Protein AF-A0A563DLS8-F1 (afdb_monomer_lite)

pLDDT: mean 76.4, std 20.93, range [29.5, 98.56]

InterPro domains:
  IPR032675 Leucine-rich repeat domain superfamily [G3DSA:3.80.10.10] (51-211)

Organism: NCBI:txid2509004

Foldseek 3Di:
DDDDDDDDDDDDDDDDDDDDPPPDQFFDAAFDDDDDDDDQRQDQCLVLLQPFDQPWQQFAFPVSGTHRLPPVPPSTGGLVSLCRTAEGAQPGPPDDPLVRNQHEADPRSCRRNLSSQNHAEYHDEQRCNYQAHECQSVQRYQYYYHEQNQNHEPRYHHHAHARHAYYHHANYQYQEPVNDACRRHVRHQEYHYHNNVNHDDYDHPDRPRHD

Structure (mmCIF, N/CA/C/O backbone):
data_AF-A0A563DLS8-F1
#
_entry.id   AF-A0A563DLS8-F1
#
loop_
_atom_site.group_PDB
_atom_site.id
_atom_site.type_symbol
_atom_site.label_atom_id
_atom_site.label_alt_id
_atom_site.label_comp_id
_atom_site.label_asym_id
_atom_site.label_entity_id
_atom_site.label_seq_id
_atom_site.pdbx_PDB_ins_code
_atom_site.Cartn_x
_atom_site.Cartn_y
_atom_site.Cartn_z
_atom_site.occupancy
_atom_site.B_iso_or_equiv
_atom_site.auth_seq_id
_atom_site.auth_comp_id
_atom_site.auth_asym_id
_atom_site.auth_atom_id
_atom_site.pdbx_PDB_model_num
ATOM 1 N N . MET A 1 1 ? 39.432 19.354 39.027 1.00 38.81 1 MET A N 1
ATOM 2 C CA . MET A 1 1 ? 39.659 18.573 37.793 1.00 38.81 1 MET A CA 1
ATOM 3 C C . MET A 1 1 ? 39.042 17.199 38.031 1.00 38.81 1 MET A C 1
ATOM 5 O O . MET A 1 1 ? 39.625 16.395 38.740 1.00 38.81 1 MET A O 1
ATOM 9 N N . ASN A 1 2 ? 37.783 17.020 37.621 1.00 31.08 2 ASN A N 1
ATOM 10 C CA . ASN A 1 2 ? 36.939 15.873 37.978 1.00 31.08 2 ASN A CA 1
ATOM 11 C C . ASN A 1 2 ? 37.034 14.791 36.898 1.00 31.08 2 ASN A C 1
ATOM 13 O O . ASN A 1 2 ? 36.553 15.004 35.788 1.00 31.08 2 ASN A O 1
ATOM 17 N N . ALA A 1 3 ? 37.605 13.635 37.231 1.00 32.66 3 ALA A N 1
ATOM 18 C CA . ALA A 1 3 ? 37.496 12.429 36.420 1.00 32.66 3 ALA A CA 1
ATOM 19 C C . ALA A 1 3 ? 36.225 11.673 36.840 1.00 32.66 3 ALA A C 1
ATOM 21 O O . ALA A 1 3 ? 36.171 11.089 37.920 1.00 32.66 3 ALA A O 1
ATOM 22 N N . LYS A 1 4 ? 35.178 11.720 36.008 1.00 36.75 4 LYS A N 1
ATOM 23 C CA . LYS A 1 4 ? 34.012 10.838 36.139 1.00 36.75 4 LYS A CA 1
ATOM 24 C C . LYS A 1 4 ? 34.329 9.517 35.436 1.00 36.75 4 LYS A C 1
ATOM 26 O O . LYS A 1 4 ? 34.460 9.484 34.216 1.00 36.75 4 LYS A O 1
ATOM 31 N N . PHE A 1 5 ? 34.464 8.453 36.221 1.00 33.22 5 PHE A N 1
ATOM 32 C CA . PHE A 1 5 ? 34.477 7.070 35.750 1.00 33.22 5 PHE A CA 1
ATOM 33 C C . PHE A 1 5 ? 33.084 6.701 35.216 1.00 33.22 5 PHE A C 1
ATOM 35 O O . PHE A 1 5 ? 32.096 6.824 35.939 1.00 33.22 5 PHE A O 1
ATOM 42 N N . TYR A 1 6 ? 33.005 6.250 33.964 1.00 34.00 6 TYR A N 1
ATOM 43 C CA . TYR A 1 6 ? 31.815 5.603 33.411 1.00 34.00 6 TYR A CA 1
ATOM 44 C C . TYR A 1 6 ? 31.821 4.127 33.823 1.00 34.00 6 TYR A C 1
ATOM 46 O O . TYR A 1 6 ? 32.721 3.380 33.446 1.00 34.00 6 TYR A O 1
ATOM 54 N N . ILE A 1 7 ? 30.824 3.711 34.606 1.00 35.81 7 ILE A N 1
ATOM 55 C CA . ILE A 1 7 ? 30.557 2.301 34.906 1.00 35.81 7 ILE A CA 1
ATOM 56 C C . ILE A 1 7 ? 29.664 1.757 33.786 1.00 35.81 7 ILE A C 1
ATOM 58 O O . ILE A 1 7 ? 28.501 2.138 33.676 1.00 35.81 7 ILE A O 1
ATOM 62 N N . PHE A 1 8 ? 30.215 0.871 32.957 1.00 32.00 8 PHE A N 1
ATOM 63 C CA . PHE A 1 8 ? 29.438 -0.032 32.108 1.00 32.00 8 PHE A CA 1
ATOM 64 C C . PHE A 1 8 ? 28.868 -1.139 33.001 1.00 32.00 8 PHE A C 1
ATOM 66 O O . PHE A 1 8 ? 29.632 -1.943 33.535 1.00 32.00 8 PHE A O 1
ATOM 73 N N . LEU A 1 9 ? 27.545 -1.185 33.177 1.00 33.00 9 LEU A N 1
ATOM 74 C CA . LEU A 1 9 ? 26.884 -2.333 33.793 1.00 33.00 9 LEU A CA 1
ATOM 75 C C . LEU A 1 9 ? 26.388 -3.272 32.690 1.00 33.00 9 LEU A C 1
ATOM 77 O O . LEU A 1 9 ? 25.480 -2.949 31.928 1.00 33.00 9 LEU A O 1
ATOM 81 N N . LEU A 1 10 ? 27.035 -4.429 32.619 1.00 33.31 10 LEU A N 1
ATOM 82 C CA . LEU A 1 10 ? 26.682 -5.570 31.792 1.00 33.31 10 LEU A CA 1
ATOM 83 C C . LEU A 1 10 ? 25.751 -6.457 32.629 1.00 33.31 10 LEU A C 1
ATOM 85 O O . LEU A 1 10 ? 26.186 -6.989 33.648 1.00 33.31 10 LEU A O 1
ATOM 89 N N . ILE A 1 11 ? 24.486 -6.613 32.234 1.00 37.31 11 ILE A N 1
ATOM 90 C CA . ILE A 1 11 ? 23.618 -7.666 32.779 1.00 37.31 11 ILE A CA 1
ATOM 91 C C . ILE A 1 11 ? 23.044 -8.454 31.607 1.00 37.31 11 ILE A C 1
ATOM 93 O O . ILE A 1 11 ? 22.174 -7.989 30.877 1.00 37.31 11 ILE A O 1
ATOM 97 N N . VAL A 1 12 ? 23.562 -9.669 31.451 1.00 34.78 12 VAL A N 1
ATOM 98 C CA . VAL A 1 12 ? 22.903 -10.774 30.759 1.00 34.78 12 VAL A CA 1
ATOM 99 C C . VAL A 1 12 ? 22.348 -11.684 31.853 1.00 34.78 12 VAL A C 1
ATOM 101 O O . VAL A 1 12 ? 23.100 -12.032 32.764 1.00 34.78 12 VAL A O 1
ATOM 104 N N . SER A 1 13 ? 21.075 -12.084 31.726 1.00 35.81 13 SER A N 1
ATOM 105 C CA . SER A 1 13 ? 20.552 -13.449 31.963 1.00 35.81 13 SER A CA 1
ATOM 106 C C . SER A 1 13 ? 19.239 -13.535 32.778 1.00 35.81 13 SER A C 1
ATOM 108 O O . SER A 1 13 ? 19.199 -13.197 33.954 1.00 35.81 13 SER A O 1
ATOM 110 N N . VAL A 1 14 ? 18.228 -14.101 32.095 1.00 34.59 14 VAL A N 1
ATOM 111 C CA . VAL A 1 14 ? 17.009 -14.849 32.502 1.00 34.59 14 VAL A CA 1
ATOM 112 C C . VAL A 1 14 ? 15.937 -14.224 33.409 1.00 34.59 14 VAL A C 1
ATOM 114 O O . VAL A 1 14 ? 16.165 -13.954 34.580 1.00 34.59 14 VAL A O 1
ATOM 117 N N . GLY A 1 15 ? 14.691 -14.268 32.915 1.00 29.50 15 GLY A N 1
ATOM 118 C CA . GLY A 1 15 ? 13.524 -14.606 33.742 1.00 29.50 15 GLY A CA 1
ATOM 119 C C . GLY A 1 15 ? 12.438 -13.536 33.811 1.00 29.50 15 GLY A C 1
ATOM 120 O O . GLY A 1 15 ? 12.621 -12.492 34.414 1.00 29.50 15 GLY A O 1
ATOM 121 N N . ASN A 1 16 ? 11.296 -13.843 33.201 1.00 38.84 16 ASN A N 1
ATOM 122 C CA . ASN A 1 16 ? 10.088 -13.030 33.071 1.00 38.84 16 ASN A CA 1
ATOM 123 C C . ASN A 1 16 ? 9.592 -12.272 34.321 1.00 38.84 16 ASN A C 1
ATOM 125 O O . ASN A 1 16 ? 9.594 -12.782 35.440 1.00 38.84 16 ASN A O 1
ATOM 129 N N . SER A 1 17 ? 8.910 -11.168 33.993 1.00 44.16 17 SER A N 1
ATOM 130 C CA . SER A 1 17 ? 7.835 -10.462 34.710 1.00 44.16 17 SER A CA 1
ATOM 131 C C . SER A 1 17 ? 8.219 -9.204 35.493 1.00 44.16 17 SER A C 1
ATOM 133 O O . SER A 1 17 ? 9.200 -9.171 36.224 1.00 44.16 17 SER A O 1
ATOM 135 N N . LEU A 1 18 ? 7.350 -8.195 35.339 1.00 36.03 18 LEU A N 1
ATOM 136 C CA . LEU A 1 18 ? 7.285 -6.916 36.057 1.00 36.03 18 LEU A CA 1
ATOM 137 C C . LEU A 1 18 ? 8.158 -5.766 35.539 1.00 36.03 18 LEU A C 1
ATOM 139 O O . LEU A 1 18 ? 8.814 -5.078 36.309 1.00 36.03 18 LEU A O 1
ATOM 143 N N . PHE A 1 19 ? 8.010 -5.440 34.257 1.00 36.31 19 PHE A N 1
ATOM 144 C CA . PHE A 1 19 ? 7.860 -4.033 33.885 1.00 36.31 19 PHE A CA 1
ATOM 145 C C . PHE A 1 19 ? 6.633 -3.921 32.991 1.00 36.31 19 PHE A C 1
ATOM 147 O O . PHE A 1 19 ? 6.663 -4.276 31.817 1.00 36.31 19 PHE A O 1
ATOM 154 N N . ALA A 1 20 ? 5.526 -3.495 33.598 1.00 35.97 20 ALA A N 1
ATOM 155 C CA . ALA A 1 20 ? 4.405 -2.943 32.865 1.00 35.97 20 ALA A CA 1
ATOM 156 C C . ALA A 1 20 ? 4.964 -1.885 31.908 1.00 35.97 20 ALA A C 1
ATOM 158 O O . ALA A 1 20 ? 5.623 -0.936 32.345 1.00 35.97 20 ALA A O 1
ATOM 159 N N . GLN A 1 21 ? 4.757 -2.101 30.611 1.00 39.16 21 GLN A N 1
ATOM 160 C CA . GLN A 1 21 ? 4.972 -1.096 29.586 1.00 39.16 21 GLN A CA 1
ATOM 161 C C . GLN A 1 21 ? 3.994 0.052 29.851 1.00 39.16 21 GLN A C 1
ATOM 163 O O . GLN A 1 21 ? 2.936 0.130 29.253 1.00 39.16 21 GLN A O 1
ATOM 168 N N . ASN A 1 22 ? 4.355 0.973 30.742 1.00 38.00 22 ASN A N 1
ATOM 169 C CA . ASN A 1 22 ? 3.819 2.333 30.729 1.00 38.00 22 ASN A CA 1
ATOM 170 C C . ASN A 1 22 ? 4.524 3.114 29.610 1.00 38.00 22 ASN A C 1
ATOM 172 O O . ASN A 1 22 ? 5.162 4.139 29.849 1.00 38.00 22 ASN A O 1
ATOM 176 N N . GLN A 1 23 ? 4.500 2.563 28.402 1.00 45.06 23 GLN A N 1
ATOM 177 C CA . GLN A 1 23 ? 5.152 3.115 27.230 1.00 45.06 23 GLN A CA 1
ATOM 178 C C . GLN A 1 23 ? 4.052 3.341 26.203 1.00 45.06 23 GLN A C 1
ATOM 180 O O . GLN A 1 23 ? 3.872 2.498 25.344 1.00 45.06 23 GLN A O 1
ATOM 185 N N . GLU A 1 24 ? 3.300 4.430 26.408 1.00 48.91 24 GLU A N 1
ATOM 186 C CA . GLU A 1 24 ? 2.269 5.010 25.530 1.00 48.91 24 GLU A CA 1
ATOM 187 C C . GLU A 1 24 ? 1.569 3.992 24.609 1.00 48.91 24 GLU A C 1
ATOM 189 O O . GLU A 1 24 ? 2.121 3.604 23.584 1.00 48.91 24 GLU A O 1
ATOM 194 N N . ASP A 1 25 ? 0.327 3.611 24.934 1.00 71.94 25 ASP A N 1
ATOM 195 C CA . ASP A 1 25 ? -0.511 2.665 24.162 1.00 71.94 25 ASP A CA 1
ATOM 196 C C . ASP A 1 25 ? -0.809 3.107 22.708 1.00 71.94 25 ASP A C 1
ATOM 198 O O . ASP A 1 25 ? -1.521 2.419 21.973 1.00 71.94 25 ASP A O 1
ATOM 202 N N . PHE A 1 26 ? -0.238 4.236 22.285 1.00 80.69 26 PHE A N 1
ATOM 203 C CA . PHE A 1 26 ? -0.412 4.885 20.999 1.00 80.69 26 PHE A CA 1
ATOM 204 C C . PHE A 1 26 ? 0.811 4.719 20.104 1.00 80.69 26 PHE A C 1
ATOM 206 O O . PHE A 1 26 ? 1.971 4.792 20.522 1.00 80.69 26 PHE A O 1
ATOM 213 N N . ILE A 1 27 ? 0.536 4.554 18.820 1.00 82.25 27 ILE A N 1
ATOM 214 C CA . ILE A 1 27 ? 1.544 4.472 17.779 1.00 82.25 27 ILE A CA 1
ATOM 215 C C . ILE A 1 27 ? 2.049 5.878 17.459 1.00 82.25 27 ILE A C 1
ATOM 217 O O . ILE A 1 27 ? 1.284 6.784 17.134 1.00 82.25 27 ILE A O 1
ATOM 221 N N . LYS A 1 28 ? 3.373 6.049 17.490 1.00 79.69 28 LYS A N 1
ATOM 222 C CA . LYS A 1 28 ? 4.013 7.298 17.071 1.00 79.69 28 LYS A CA 1
ATOM 223 C C . LYS A 1 28 ? 4.145 7.341 15.559 1.00 79.69 28 LYS A C 1
ATOM 225 O O . LYS A 1 28 ? 4.861 6.528 14.980 1.00 79.69 28 LYS A O 1
ATOM 230 N N . PHE A 1 29 ? 3.518 8.344 14.962 1.00 77.06 29 PHE A N 1
ATOM 231 C CA . PHE A 1 29 ? 3.721 8.729 13.572 1.00 77.06 29 PHE A CA 1
ATOM 232 C C . PHE A 1 29 ? 4.564 9.999 13.534 1.00 77.06 29 PHE A C 1
ATOM 234 O O . PHE A 1 29 ? 4.300 10.946 14.279 1.00 77.06 29 PHE A O 1
ATOM 241 N N . TYR A 1 30 ? 5.601 10.021 12.699 1.00 66.38 30 TYR A N 1
ATOM 242 C CA . TYR A 1 30 ? 6.532 11.144 12.643 1.00 66.38 30 TYR A CA 1
ATOM 243 C C . TYR A 1 30 ? 6.292 12.009 11.406 1.00 66.38 30 TYR A C 1
ATOM 245 O O . TYR A 1 30 ? 5.929 11.539 10.328 1.00 66.38 30 TYR A O 1
ATOM 253 N N . LYS A 1 31 ? 6.537 13.309 11.577 1.00 62.75 31 LYS A N 1
ATOM 254 C CA . LYS A 1 31 ? 6.559 14.296 10.495 1.00 62.75 31 LYS A CA 1
ATOM 255 C C . LYS A 1 31 ? 7.835 14.140 9.671 1.00 62.75 31 LYS A C 1
ATOM 257 O O . LYS A 1 31 ? 8.899 13.911 10.242 1.00 62.75 31 LYS A O 1
ATOM 262 N N . SER A 1 32 ? 7.746 14.355 8.356 1.00 55.91 32 SER A N 1
ATOM 263 C CA . SER A 1 32 ? 8.934 14.492 7.502 1.00 55.91 32 SER A CA 1
ATOM 264 C C . SER A 1 32 ? 9.751 15.716 7.943 1.00 55.91 32 SER A C 1
ATOM 266 O O . SER A 1 32 ? 9.216 16.830 7.940 1.00 55.91 32 SER A O 1
ATOM 268 N N . PRO A 1 33 ? 11.033 15.571 8.305 1.00 49.62 33 PRO A N 1
ATOM 269 C CA . PRO A 1 33 ? 11.921 16.695 8.496 1.00 49.62 33 PRO A CA 1
ATOM 270 C C . PRO A 1 33 ? 12.455 17.126 7.128 1.00 49.62 33 PRO A C 1
ATOM 272 O O . PRO A 1 33 ? 13.320 16.453 6.572 1.00 49.62 33 PRO A O 1
ATOM 275 N N . HIS A 1 34 ? 12.042 18.281 6.596 1.00 51.53 34 HIS A N 1
ATOM 276 C CA . HIS A 1 34 ? 12.998 19.057 5.806 1.00 51.53 34 HIS A CA 1
ATOM 277 C C . HIS A 1 34 ? 12.876 20.572 5.901 1.00 51.53 34 HIS A C 1
ATOM 279 O O . HIS A 1 34 ? 11.879 21.159 6.308 1.00 51.53 34 HIS A O 1
ATOM 285 N N . THR A 1 35 ? 14.035 21.137 5.596 1.00 50.97 35 THR A N 1
ATOM 286 C CA . THR A 1 35 ? 14.591 22.454 5.841 1.00 50.97 35 THR A CA 1
ATOM 287 C C . THR A 1 35 ? 14.028 23.524 4.908 1.00 50.97 35 THR A C 1
ATOM 289 O O . THR A 1 35 ? 14.073 23.386 3.691 1.00 50.97 35 THR A O 1
ATOM 292 N N . GLY A 1 36 ? 1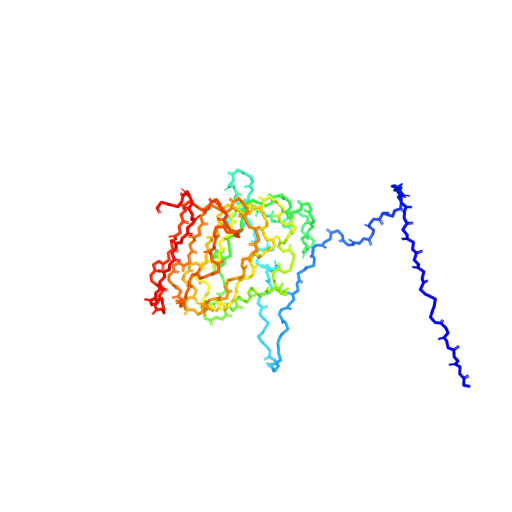3.631 24.659 5.484 1.00 45.72 36 GLY A N 1
ATOM 293 C CA . GLY A 1 36 ? 13.513 25.921 4.751 1.00 45.72 36 GLY A CA 1
ATOM 294 C C . GLY A 1 36 ? 12.083 26.394 4.512 1.00 45.72 36 GLY A C 1
ATOM 295 O O . GLY A 1 36 ? 11.405 25.905 3.625 1.00 45.72 36 GLY A O 1
ATOM 296 N N . ASN A 1 37 ? 11.721 27.442 5.257 1.00 43.25 37 ASN A N 1
ATOM 297 C CA . ASN A 1 37 ? 10.634 28.394 5.013 1.00 43.25 37 ASN A CA 1
ATOM 298 C C . ASN A 1 37 ? 9.197 27.837 4.997 1.00 43.25 37 ASN A C 1
ATOM 300 O O . ASN A 1 37 ? 8.714 27.327 4.001 1.00 43.25 37 ASN A O 1
ATOM 304 N N . THR A 1 38 ? 8.537 28.035 6.144 1.00 47.72 38 THR A N 1
ATOM 305 C CA . THR A 1 38 ? 7.118 28.396 6.338 1.00 47.72 38 THR A CA 1
ATOM 306 C C . THR A 1 38 ? 6.085 27.881 5.319 1.00 47.72 38 THR A C 1
ATOM 308 O O . THR A 1 38 ? 5.998 28.409 4.218 1.00 47.72 38 THR A O 1
ATOM 311 N N . GLU A 1 39 ? 5.223 26.983 5.819 1.00 41.25 39 GLU A N 1
ATOM 312 C CA . GLU A 1 39 ? 3.843 26.657 5.382 1.00 41.25 39 GLU A CA 1
ATOM 313 C C . GLU A 1 39 ? 3.539 25.397 4.555 1.00 41.25 39 GLU A C 1
ATOM 315 O O . GLU A 1 39 ? 2.363 25.072 4.446 1.00 41.25 39 GLU A O 1
ATOM 320 N N . ASP A 1 40 ? 4.507 24.562 4.177 1.00 42.78 40 ASP A N 1
ATOM 321 C CA . ASP A 1 40 ? 4.179 23.251 3.582 1.00 42.78 40 ASP A CA 1
ATOM 322 C C . ASP A 1 40 ? 4.349 22.113 4.603 1.00 42.78 40 ASP A C 1
ATOM 324 O O . ASP A 1 40 ? 5.365 21.416 4.660 1.00 42.78 40 ASP A O 1
ATOM 328 N N . GLN A 1 41 ? 3.343 21.939 5.467 1.00 45.59 41 GLN A N 1
ATOM 329 C CA . GLN A 1 41 ? 3.218 20.748 6.310 1.00 45.59 41 GLN A CA 1
ATOM 330 C C . GLN A 1 41 ? 2.905 19.550 5.408 1.00 45.59 41 GLN A C 1
ATOM 332 O O . GLN A 1 41 ? 1.771 19.387 4.963 1.00 45.59 41 GLN A O 1
ATOM 337 N N . PHE A 1 42 ? 3.899 18.711 5.111 1.00 46.25 42 PHE A N 1
ATOM 338 C CA . PHE A 1 42 ? 3.624 17.450 4.426 1.00 46.25 42 PHE A CA 1
ATOM 339 C C . PHE A 1 42 ? 2.638 16.626 5.261 1.00 46.25 42 PHE A C 1
ATOM 341 O O . PHE A 1 42 ? 2.872 16.494 6.467 1.00 46.25 42 PHE A O 1
ATOM 348 N N . PRO A 1 43 ? 1.554 16.088 4.670 1.00 51.81 43 PRO A N 1
ATOM 349 C CA . PRO A 1 43 ? 0.618 15.242 5.384 1.00 51.81 43 PRO A CA 1
ATOM 350 C C . PRO A 1 43 ? 1.366 14.088 6.046 1.00 51.81 43 PRO A C 1
ATOM 352 O O . PRO A 1 43 ? 1.981 13.241 5.398 1.00 51.81 43 PRO A O 1
ATOM 355 N N . GLU A 1 44 ? 1.303 14.091 7.370 1.00 69.88 44 GLU A N 1
ATOM 356 C CA . GLU A 1 44 ? 1.491 12.904 8.182 1.00 69.88 44 GLU A CA 1
ATOM 357 C C . GLU A 1 44 ? 0.511 11.826 7.693 1.00 69.88 44 GLU A C 1
ATOM 359 O O . GLU A 1 44 ? -0.626 12.125 7.315 1.00 69.88 44 GLU A O 1
ATOM 364 N N . ILE A 1 45 ? 0.913 10.556 7.735 1.00 78.94 45 ILE A N 1
ATOM 365 C CA . ILE A 1 45 ? -0.016 9.462 7.419 1.00 78.94 45 ILE A CA 1
ATOM 366 C C . ILE A 1 45 ? -1.153 9.375 8.450 1.00 78.94 45 ILE A C 1
ATOM 368 O O . ILE A 1 45 ? -2.252 8.950 8.117 1.00 78.94 45 ILE A O 1
ATOM 372 N N . LYS A 1 46 ? -0.934 9.845 9.686 1.00 84.88 46 LYS A N 1
ATOM 373 C CA . LYS A 1 46 ? -1.924 9.809 10.772 1.00 84.88 46 LYS A CA 1
ATOM 374 C C . LYS A 1 46 ? -3.228 10.561 10.440 1.00 84.88 46 LYS A C 1
ATOM 376 O O . LYS A 1 46 ? -4.276 9.937 10.541 1.00 84.88 46 LYS A O 1
ATOM 381 N N . PRO A 1 47 ? -3.225 11.830 9.991 1.00 82.38 47 PRO A N 1
ATOM 382 C CA . PRO A 1 47 ? -4.411 12.501 9.461 1.00 82.38 47 PRO A CA 1
ATOM 383 C C . PRO A 1 47 ? -5.178 11.712 8.397 1.00 82.38 47 PRO A C 1
ATOM 385 O O . PRO A 1 47 ? -6.397 11.816 8.344 1.00 82.38 47 PRO A O 1
ATOM 388 N N . ILE A 1 48 ? -4.498 10.928 7.553 1.00 84.25 48 ILE A N 1
ATOM 389 C CA . ILE A 1 48 ? -5.169 10.058 6.576 1.00 84.25 48 ILE A CA 1
ATOM 390 C C . ILE A 1 48 ? -5.855 8.905 7.310 1.00 84.25 48 ILE A C 1
ATOM 392 O O . ILE A 1 48 ? -7.045 8.681 7.115 1.00 84.25 48 ILE A O 1
ATOM 396 N N . LEU A 1 49 ? -5.135 8.232 8.211 1.00 90.31 49 LEU A N 1
ATOM 397 C CA . LEU A 1 49 ? -5.662 7.133 9.027 1.00 90.31 49 LEU A CA 1
ATOM 398 C C . LEU A 1 49 ? -6.883 7.560 9.865 1.00 90.31 49 LEU A C 1
ATOM 400 O O . LEU A 1 49 ? -7.873 6.839 9.908 1.00 90.31 49 LEU A O 1
ATOM 404 N N . LEU A 1 50 ? -6.856 8.755 10.463 1.00 91.75 50 LEU A N 1
ATOM 405 C CA . LEU A 1 50 ? -7.961 9.311 11.258 1.00 91.75 50 LEU A CA 1
ATOM 406 C C . LEU A 1 50 ? -9.209 9.663 10.429 1.00 91.75 50 LEU A C 1
ATOM 408 O O . LEU A 1 50 ? -10.282 9.858 10.991 1.00 91.75 50 LEU A O 1
ATOM 412 N N . ARG A 1 51 ? -9.096 9.761 9.099 1.00 89.38 51 ARG A N 1
ATOM 413 C CA . ARG A 1 51 ? -10.245 10.002 8.206 1.00 89.38 51 ARG A CA 1
ATOM 414 C C . ARG A 1 51 ? -10.962 8.724 7.800 1.00 89.38 51 ARG A C 1
ATOM 416 O O . ARG A 1 51 ? -12.048 8.814 7.217 1.00 89.38 51 ARG A O 1
ATOM 423 N N . ALA A 1 52 ? -10.358 7.564 8.049 1.00 93.50 52 ALA A N 1
ATOM 424 C CA . ALA A 1 52 ? -10.973 6.286 7.745 1.00 93.50 52 ALA A CA 1
ATOM 425 C C . ALA A 1 52 ? -12.345 6.196 8.417 1.00 93.50 52 ALA A C 1
ATOM 427 O O . ALA A 1 52 ? -12.494 6.494 9.603 1.00 93.50 52 ALA A O 1
ATOM 428 N N . ASN A 1 53 ? -13.357 5.846 7.633 1.00 94.69 53 ASN A N 1
ATOM 429 C CA . ASN A 1 53 ? -14.711 5.654 8.122 1.00 94.69 53 ASN A CA 1
ATOM 430 C C . ASN A 1 53 ? -15.461 4.649 7.246 1.00 94.69 53 ASN A C 1
ATOM 432 O O . ASN A 1 53 ? -14.968 4.200 6.218 1.00 94.69 53 ASN A O 1
ATOM 436 N N . GLU A 1 54 ? -16.685 4.321 7.642 1.00 96.19 54 GLU A N 1
ATOM 437 C CA . GLU A 1 54 ? -17.515 3.305 6.982 1.00 96.19 54 GLU A CA 1
ATOM 438 C C . GLU A 1 54 ? -17.935 3.662 5.541 1.00 96.19 54 GLU A C 1
ATOM 440 O O . GLU A 1 54 ? -18.450 2.805 4.827 1.00 96.19 54 GLU A O 1
ATOM 445 N N . ASN A 1 55 ? -17.720 4.905 5.095 1.00 94.06 55 ASN A N 1
ATOM 446 C CA . ASN A 1 55 ? -18.117 5.396 3.773 1.00 94.06 55 ASN A CA 1
ATOM 447 C C . ASN A 1 55 ? -16.940 5.622 2.808 1.00 94.06 55 ASN A C 1
ATOM 449 O O . ASN A 1 55 ? -17.190 5.957 1.653 1.00 94.06 55 ASN A O 1
ATOM 453 N N . ASN A 1 56 ? -15.685 5.452 3.243 1.00 91.50 56 ASN A N 1
ATOM 454 C CA . ASN A 1 56 ? -14.506 5.535 2.370 1.00 91.50 56 ASN A CA 1
ATOM 455 C C . ASN A 1 56 ? -13.684 4.243 2.411 1.00 91.50 56 ASN A C 1
ATOM 457 O O . ASN A 1 56 ? -13.894 3.377 3.253 1.00 91.50 56 ASN A O 1
ATOM 461 N N . ASN A 1 57 ? -12.755 4.073 1.477 1.00 92.88 57 ASN A N 1
ATOM 462 C CA . ASN A 1 57 ? -11.941 2.865 1.351 1.00 92.88 57 ASN A CA 1
ATOM 463 C C . ASN A 1 57 ? -10.598 2.960 2.079 1.00 92.88 57 ASN A C 1
ATOM 465 O O . ASN A 1 57 ? -9.803 2.032 1.955 1.00 92.88 57 ASN A O 1
ATOM 469 N N . ILE A 1 58 ? -10.352 4.027 2.853 1.00 92.69 58 ILE A N 1
ATOM 470 C CA . ILE A 1 58 ? -9.049 4.284 3.488 1.00 92.69 58 ILE A CA 1
ATOM 471 C C . ILE A 1 58 ? -8.590 3.103 4.343 1.00 92.69 58 ILE A C 1
ATOM 473 O O . ILE A 1 58 ? -7.404 2.778 4.330 1.00 92.69 58 ILE A O 1
ATOM 477 N N . ALA A 1 59 ? -9.506 2.464 5.076 1.00 97.06 59 ALA A N 1
ATOM 478 C CA . ALA A 1 59 ? -9.205 1.300 5.896 1.00 97.06 59 ALA A CA 1
ATOM 479 C C . ALA A 1 59 ? -10.314 0.257 5.809 1.00 97.06 59 ALA A C 1
ATOM 481 O O . ALA A 1 59 ? -11.495 0.613 5.832 1.00 97.06 59 ALA A O 1
ATOM 482 N N . LYS A 1 60 ? -9.940 -1.026 5.768 1.00 98.56 60 LYS A N 1
ATOM 483 C CA . LYS A 1 60 ? -10.900 -2.137 5.827 1.00 98.56 60 LYS A CA 1
ATOM 484 C C . LYS A 1 60 ? -10.544 -3.178 6.873 1.00 98.56 60 LYS A C 1
ATOM 486 O O . LYS A 1 60 ? -9.367 -3.419 7.159 1.00 98.56 60 LYS A O 1
ATOM 491 N N . ASP A 1 61 ? -11.586 -3.809 7.399 1.00 98.50 61 ASP A N 1
ATOM 492 C CA . ASP A 1 61 ? -11.507 -4.927 8.331 1.00 98.50 61 ASP A CA 1
ATOM 493 C C . ASP A 1 61 ? -11.193 -6.263 7.622 1.00 98.50 61 ASP A C 1
ATOM 495 O O . ASP A 1 61 ? -11.040 -6.344 6.401 1.00 98.50 61 ASP A O 1
ATOM 499 N N . GLN A 1 62 ? -11.131 -7.349 8.397 1.00 97.88 62 GLN A N 1
ATOM 500 C CA . GLN A 1 62 ? -10.874 -8.709 7.896 1.00 97.88 62 GLN A CA 1
ATOM 501 C C . GLN A 1 62 ? -11.898 -9.232 6.874 1.00 97.88 62 GLN A C 1
ATOM 503 O O . GLN A 1 62 ? -11.625 -10.208 6.174 1.00 97.88 62 GLN 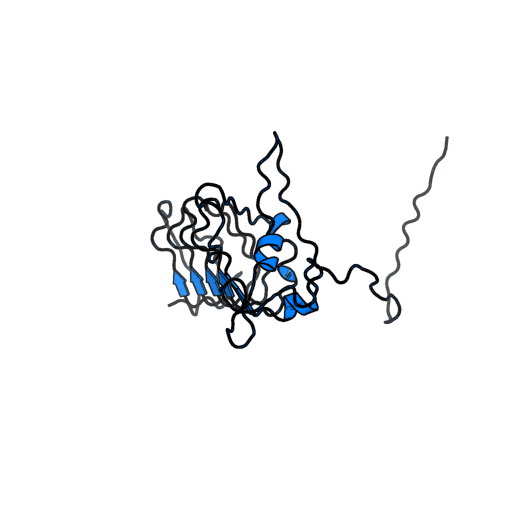A O 1
ATOM 508 N N . PHE A 1 63 ? -13.091 -8.637 6.820 1.00 97.94 63 PHE A N 1
ATOM 509 C CA . PHE A 1 63 ? -14.168 -9.012 5.909 1.00 97.94 63 PHE A CA 1
ATOM 510 C C . PHE A 1 63 ? -14.210 -8.107 4.668 1.00 97.94 63 PHE A C 1
ATOM 512 O O . PHE A 1 63 ? -15.048 -8.320 3.793 1.00 97.94 63 PHE A O 1
ATOM 519 N N . GLY A 1 64 ? -13.303 -7.128 4.572 1.00 97.56 64 GLY A N 1
ATOM 520 C CA . GLY A 1 64 ? -13.250 -6.158 3.484 1.00 97.56 64 GLY A CA 1
ATOM 521 C C . GLY A 1 64 ? -14.264 -5.021 3.623 1.00 97.56 64 GLY A C 1
ATOM 522 O O . GLY A 1 64 ? -14.504 -4.315 2.642 1.00 97.56 64 GLY A O 1
ATOM 523 N N . ASN A 1 65 ? -14.863 -4.833 4.804 1.00 98.31 65 ASN A N 1
ATOM 524 C CA . ASN A 1 65 ? -15.746 -3.699 5.064 1.00 98.31 65 ASN A CA 1
ATOM 525 C C . ASN A 1 65 ? -14.921 -2.474 5.450 1.00 98.31 65 ASN A C 1
ATOM 527 O O . ASN A 1 65 ? -13.991 -2.585 6.249 1.00 98.31 65 ASN A O 1
ATOM 531 N N . SER A 1 66 ? -15.298 -1.311 4.922 1.00 98.12 66 SER A N 1
ATOM 532 C CA . SER A 1 66 ? -14.765 -0.019 5.355 1.00 98.12 66 SER A CA 1
ATOM 533 C C . SER A 1 66 ? -14.965 0.193 6.854 1.00 98.12 66 SER A C 1
ATOM 535 O O . SER A 1 66 ? -16.022 -0.141 7.390 1.00 98.12 66 SER A O 1
ATOM 537 N N . MET A 1 67 ? -13.962 0.749 7.534 1.00 97.81 67 MET A N 1
ATOM 538 C CA . MET A 1 67 ? -13.969 0.887 8.991 1.00 97.81 67 MET A CA 1
ATOM 539 C C . MET A 1 67 ? -13.386 2.216 9.473 1.00 97.81 67 MET A C 1
ATOM 541 O O . MET A 1 67 ? -12.560 2.837 8.806 1.00 97.81 67 MET A O 1
ATOM 545 N N . VAL A 1 68 ? -13.784 2.617 10.680 1.00 97.81 68 VAL A N 1
ATOM 546 C CA . VAL A 1 68 ? -13.093 3.656 11.453 1.00 97.81 68 VAL A CA 1
ATOM 547 C C . VAL A 1 68 ? -11.875 3.026 12.134 1.00 97.81 68 VAL A C 1
ATOM 549 O O . VAL A 1 68 ? -12.016 1.978 12.765 1.00 97.81 68 VAL A O 1
ATOM 552 N N . ILE A 1 69 ? -10.691 3.639 12.009 1.00 97.12 69 ILE A N 1
ATOM 553 C CA . ILE A 1 69 ? -9.491 3.175 12.731 1.00 97.12 69 ILE A CA 1
ATOM 554 C C . ILE A 1 69 ? -9.493 3.704 14.169 1.00 97.12 69 ILE A C 1
ATOM 556 O O . ILE A 1 69 ? -9.342 2.912 15.088 1.00 97.12 69 ILE A O 1
ATOM 560 N N . ASP A 1 70 ? -9.671 5.014 14.362 1.00 96.44 70 ASP A N 1
ATOM 561 C CA . ASP A 1 70 ? -9.786 5.646 15.687 1.00 96.44 70 ASP A CA 1
ATOM 562 C C . ASP A 1 70 ? -11.180 5.372 16.272 1.00 96.44 70 ASP A C 1
ATOM 564 O O . ASP A 1 70 ? -12.132 6.143 16.128 1.00 96.44 70 ASP A O 1
ATOM 568 N N . THR A 1 71 ? -11.329 4.182 16.843 1.00 95.50 71 THR A N 1
ATOM 569 C CA . THR A 1 71 ? -12.596 3.663 17.361 1.00 95.50 71 THR A CA 1
ATOM 570 C C . THR A 1 71 ? -12.978 4.282 18.698 1.00 95.50 71 THR A C 1
ATOM 572 O O . THR A 1 71 ? -14.162 4.296 19.045 1.00 95.50 71 THR A O 1
ATOM 575 N N . ASN A 1 72 ? -11.997 4.770 19.461 1.00 94.31 72 ASN A N 1
ATOM 576 C CA . ASN A 1 72 ? -12.230 5.398 20.758 1.00 94.31 72 ASN A CA 1
ATOM 577 C C . ASN A 1 72 ? -12.402 6.932 20.657 1.00 94.31 72 ASN A C 1
ATOM 579 O O . ASN A 1 72 ? -12.893 7.543 21.609 1.00 94.31 72 ASN A O 1
ATOM 583 N N . GLY A 1 73 ? -12.083 7.526 19.502 1.00 93.94 73 GLY A N 1
ATOM 584 C CA . GLY A 1 73 ? -12.274 8.936 19.178 1.00 93.94 73 GLY A CA 1
ATOM 585 C C . GLY A 1 73 ? -11.316 9.874 19.909 1.00 93.94 73 GLY A C 1
ATOM 586 O O . GLY A 1 73 ? -11.665 11.040 20.121 1.00 93.94 73 GLY A O 1
ATOM 587 N N . ASP A 1 74 ? -10.160 9.383 20.360 1.00 92.56 74 ASP A N 1
ATOM 588 C CA . ASP A 1 74 ? -9.185 10.183 21.106 1.00 92.56 74 ASP A CA 1
ATOM 589 C C . ASP A 1 74 ? -8.181 10.924 20.207 1.00 92.56 74 ASP A C 1
ATOM 591 O O . ASP A 1 74 ? -7.400 11.749 20.693 1.00 92.56 74 ASP A O 1
ATOM 595 N N . GLY A 1 75 ? -8.258 10.712 18.889 1.00 90.19 75 GLY A N 1
ATOM 596 C CA . GLY A 1 75 ? -7.381 11.328 17.903 1.00 90.19 75 GLY A CA 1
ATOM 597 C C . GLY A 1 75 ? -5.990 10.696 17.847 1.00 90.19 75 GLY A C 1
ATOM 598 O O . GLY A 1 75 ? -5.110 11.228 17.162 1.00 90.19 75 GLY A O 1
ATOM 599 N N . GLU A 1 76 ? -5.759 9.588 18.545 1.00 90.75 76 GLU A N 1
ATOM 600 C CA . GLU A 1 76 ? -4.579 8.737 18.469 1.00 90.75 76 GLU A CA 1
ATOM 601 C C . GLU A 1 76 ? -4.931 7.388 17.825 1.00 90.75 76 GLU A C 1
ATOM 603 O O . GLU A 1 76 ? -6.090 7.036 17.662 1.00 90.75 76 GLU A O 1
ATOM 608 N N . ILE A 1 77 ? -3.913 6.640 17.388 1.00 92.31 77 ILE A N 1
ATOM 609 C CA . ILE A 1 77 ? -4.113 5.258 16.931 1.00 92.31 77 ILE A CA 1
ATOM 610 C C . ILE A 1 77 ? -3.407 4.340 17.917 1.00 92.31 77 ILE A C 1
ATOM 612 O O . ILE A 1 77 ? -2.179 4.370 18.040 1.00 92.31 77 ILE A O 1
ATOM 616 N N . SER A 1 78 ? -4.174 3.512 18.606 1.00 92.69 78 SER A N 1
ATOM 617 C CA . SER A 1 78 ? -3.666 2.486 19.506 1.00 92.69 78 SER A CA 1
ATOM 618 C C . SER A 1 78 ? -3.177 1.239 18.764 1.00 92.69 78 SER A C 1
ATOM 620 O O . SER A 1 78 ? -3.515 0.979 17.604 1.00 92.69 78 SER A O 1
ATOM 622 N N . TYR A 1 79 ? -2.412 0.394 19.459 1.00 92.00 79 TYR A N 1
ATOM 623 C CA . TYR A 1 79 ? -2.024 -0.920 18.933 1.00 92.00 79 TYR A CA 1
ATOM 624 C C . TYR A 1 79 ? -3.231 -1.797 18.574 1.00 92.00 79 TYR A C 1
ATOM 626 O O . TYR A 1 79 ? -3.203 -2.487 17.557 1.00 92.00 79 TYR A O 1
ATOM 634 N N . SER A 1 80 ? -4.289 -1.785 19.391 1.00 93.88 80 SER A N 1
ATOM 635 C CA . SER A 1 80 ? -5.510 -2.556 19.123 1.00 93.88 80 SER A CA 1
ATOM 636 C C . SER A 1 80 ? -6.226 -2.095 17.860 1.00 93.88 80 SER A C 1
ATOM 638 O O . SER A 1 80 ? -6.717 -2.929 17.104 1.00 93.88 80 SER A O 1
ATOM 640 N N . GLU A 1 81 ? -6.244 -0.789 17.609 1.00 96.25 81 GLU A N 1
ATOM 641 C CA . GLU A 1 81 ? -6.866 -0.212 16.418 1.00 96.25 81 GLU A CA 1
ATOM 642 C C . GLU A 1 81 ? -6.081 -0.565 15.159 1.00 96.25 81 GLU A C 1
ATOM 644 O O . GLU A 1 81 ? -6.658 -1.052 14.191 1.00 96.25 81 GLU A O 1
ATOM 649 N N . ALA A 1 82 ? -4.750 -0.456 15.196 1.00 95.62 82 ALA A N 1
ATOM 650 C CA . ALA A 1 82 ? -3.907 -0.882 14.079 1.00 95.62 82 ALA A CA 1
ATOM 651 C C . ALA A 1 82 ? -4.015 -2.390 13.782 1.00 95.62 82 ALA A C 1
ATOM 653 O O . ALA A 1 82 ? -3.942 -2.802 12.624 1.00 95.62 82 ALA A O 1
ATOM 654 N N . LEU A 1 83 ? -4.214 -3.231 14.804 1.00 95.75 83 LEU A N 1
ATOM 655 C CA . LEU A 1 83 ? -4.415 -4.673 14.625 1.00 95.75 83 LEU A CA 1
ATOM 656 C C . LEU A 1 83 ? -5.746 -5.025 13.950 1.00 95.75 83 LEU A C 1
ATOM 658 O O . LEU A 1 83 ? -5.858 -6.112 13.381 1.00 95.75 83 LEU A O 1
ATOM 662 N N . ALA A 1 84 ? -6.749 -4.153 14.008 1.00 97.31 84 ALA A N 1
ATOM 663 C CA . ALA A 1 84 ? -8.046 -4.403 13.386 1.00 97.31 84 ALA A CA 1
ATOM 664 C C . ALA A 1 84 ? -8.035 -4.191 11.858 1.00 97.31 84 ALA A C 1
ATOM 666 O O . ALA A 1 84 ? -8.943 -4.659 11.173 1.00 97.31 84 ALA A O 1
ATOM 667 N N . VAL A 1 85 ? -6.996 -3.544 11.322 1.00 98.25 85 VAL A N 1
ATOM 668 C CA . VAL A 1 85 ? -6.899 -3.142 9.914 1.00 98.25 85 VAL A CA 1
ATOM 669 C C . VAL A 1 85 ? -6.233 -4.220 9.054 1.00 98.25 85 VAL A C 1
ATOM 671 O O . VAL A 1 85 ? -5.146 -4.712 9.365 1.00 98.25 85 VAL A O 1
ATOM 674 N N . TYR A 1 86 ? -6.876 -4.548 7.933 1.00 98.44 86 TYR A N 1
ATOM 675 C CA . TYR A 1 86 ? -6.434 -5.550 6.955 1.00 98.44 86 TYR A CA 1
ATOM 676 C C . TYR A 1 86 ? -6.111 -4.949 5.585 1.00 98.44 86 TYR A C 1
ATOM 678 O O . TYR A 1 86 ? -5.330 -5.527 4.827 1.00 98.44 86 TYR A O 1
ATOM 686 N N . GLU A 1 87 ? -6.646 -3.777 5.268 1.00 98.12 87 GLU A N 1
ATOM 687 C CA . GLU A 1 87 ? -6.342 -3.055 4.035 1.00 98.12 87 GLU A CA 1
ATOM 688 C C . GLU A 1 87 ? -6.228 -1.565 4.336 1.00 98.12 87 GLU A C 1
ATOM 690 O O . GLU A 1 87 ? -7.025 -1.033 5.107 1.00 98.12 87 GLU A O 1
ATOM 695 N N . LEU A 1 88 ? -5.230 -0.917 3.739 1.00 95.25 88 LEU A N 1
ATOM 696 C CA . LEU A 1 88 ? -5.061 0.530 3.752 1.00 95.25 88 LEU A CA 1
ATOM 697 C C . LEU A 1 88 ? -5.007 1.033 2.310 1.00 95.25 88 LEU A C 1
ATOM 699 O O . LEU A 1 88 ? -4.190 0.548 1.521 1.00 95.25 88 LEU A O 1
ATOM 703 N N . ASP A 1 89 ? -5.841 2.020 1.994 1.00 91.50 89 ASP A N 1
ATOM 704 C CA . ASP A 1 89 ? -5.899 2.666 0.684 1.00 91.50 89 ASP A CA 1
ATOM 705 C C . ASP A 1 89 ? -5.753 4.185 0.811 1.00 91.50 89 ASP A C 1
ATOM 707 O O . ASP A 1 89 ? -6.689 4.923 1.108 1.00 91.50 89 ASP A O 1
ATOM 711 N N . PHE A 1 90 ? -4.540 4.672 0.574 1.00 85.12 90 PHE A N 1
ATOM 712 C CA . PHE A 1 90 ? -4.228 6.098 0.612 1.00 85.12 90 PHE A CA 1
ATOM 713 C C . PHE A 1 90 ? -4.505 6.803 -0.722 1.00 85.12 90 PHE A C 1
ATOM 715 O O . PHE A 1 90 ? -4.158 7.974 -0.859 1.00 85.12 90 PHE A O 1
ATOM 722 N N . SER A 1 91 ? -5.091 6.121 -1.712 1.00 79.19 91 SER A N 1
ATOM 723 C CA . SER A 1 91 ? -5.573 6.762 -2.942 1.00 79.19 91 SER A CA 1
ATOM 724 C C . SER A 1 91 ? -6.968 7.375 -2.772 1.00 79.19 91 SER A C 1
ATOM 726 O O . SER A 1 91 ? -7.305 8.333 -3.467 1.00 79.19 91 SER A O 1
ATOM 728 N N . ASP A 1 92 ? -7.747 6.902 -1.792 1.00 74.44 92 ASP A N 1
ATOM 729 C CA . ASP A 1 92 ? -9.123 7.345 -1.530 1.00 74.44 92 ASP A CA 1
ATOM 730 C C . ASP A 1 92 ? -9.200 8.556 -0.577 1.00 74.44 92 ASP A C 1
ATOM 732 O O . ASP A 1 92 ? -9.906 8.572 0.433 1.00 74.44 92 ASP A O 1
ATOM 736 N N . VAL A 1 93 ? -8.411 9.592 -0.872 1.00 68.69 93 VAL A N 1
ATOM 737 C CA . VAL A 1 93 ? -8.414 10.870 -0.145 1.00 68.69 93 VAL A CA 1
ATOM 738 C C . VAL A 1 93 ? -9.110 11.945 -0.983 1.00 68.69 93 VAL A C 1
ATOM 740 O O . VAL A 1 93 ? -8.470 12.806 -1.577 1.00 68.69 93 VAL A O 1
ATOM 743 N N . GLU A 1 94 ? -10.445 11.915 -0.997 1.00 55.25 94 GLU A N 1
ATOM 744 C CA . GLU A 1 94 ? -11.322 12.737 -1.861 1.00 55.25 94 GLU A CA 1
ATOM 745 C C . GLU A 1 94 ? -11.114 14.269 -1.791 1.00 55.25 94 GLU A C 1
ATOM 747 O O . GLU A 1 94 ? -11.554 14.994 -2.680 1.00 55.25 94 GLU A O 1
ATOM 752 N N . GLU A 1 95 ? -10.467 14.795 -0.747 1.00 50.72 95 GLU A N 1
ATOM 753 C CA . GLU A 1 95 ? -10.714 16.183 -0.308 1.00 50.72 95 GLU A CA 1
ATOM 754 C C . GLU A 1 95 ? -9.485 17.095 -0.228 1.00 50.72 95 GLU A C 1
ATOM 756 O O . GLU A 1 95 ? -9.598 18.264 0.132 1.00 50.72 95 GLU A O 1
ATOM 761 N N . TYR A 1 96 ? -8.295 16.603 -0.561 1.00 47.28 96 TYR A N 1
ATOM 762 C CA . TYR A 1 96 ? -7.101 17.442 -0.520 1.00 47.28 96 TYR A CA 1
ATOM 763 C C . TYR A 1 96 ? -6.802 17.903 -1.947 1.00 47.28 96 TYR A C 1
ATOM 765 O O . TYR A 1 96 ? -6.467 17.072 -2.792 1.00 47.28 96 TYR A O 1
ATOM 773 N N . ASP A 1 97 ? -7.027 19.202 -2.211 1.00 44.84 97 ASP A N 1
ATOM 774 C CA . ASP A 1 97 ? -6.787 19.917 -3.477 1.00 44.84 97 ASP A CA 1
ATOM 775 C C . ASP A 1 97 ? -5.706 19.201 -4.291 1.00 44.84 97 ASP A C 1
ATOM 777 O O . ASP A 1 97 ? -4.534 19.216 -3.914 1.00 44.84 97 ASP A O 1
ATOM 781 N N . ALA A 1 98 ? -6.107 18.523 -5.373 1.00 42.44 98 ALA A N 1
ATOM 782 C CA . ALA A 1 98 ? -5.296 17.562 -6.133 1.00 42.44 98 ALA A CA 1
ATOM 783 C C . ALA A 1 98 ? -3.969 18.130 -6.694 1.00 42.44 98 ALA A C 1
ATOM 785 O O . ALA A 1 98 ? -3.216 17.436 -7.376 1.00 42.44 98 ALA A O 1
ATOM 786 N N . ARG A 1 99 ? -3.671 19.406 -6.427 1.00 42.19 99 ARG A N 1
ATOM 787 C CA . ARG A 1 99 ? -2.437 20.115 -6.772 1.00 42.19 99 ARG A CA 1
ATOM 788 C C . ARG A 1 99 ? -1.489 20.354 -5.586 1.00 42.19 99 ARG A C 1
ATOM 790 O O . ARG A 1 99 ? -0.360 20.762 -5.842 1.00 42.19 99 ARG A O 1
ATOM 797 N N . GLN A 1 100 ? -1.902 20.107 -4.338 1.00 44.81 100 GLN A N 1
ATOM 798 C CA . GLN A 1 100 ? -1.136 20.433 -3.118 1.00 44.81 100 GLN A CA 1
ATOM 799 C C . GLN A 1 100 ? -0.948 19.267 -2.132 1.00 44.81 100 GLN A C 1
ATOM 801 O O . GLN A 1 100 ? -0.204 19.390 -1.162 1.00 44.81 100 GLN A O 1
ATOM 806 N N . SER A 1 101 ? -1.549 18.107 -2.386 1.00 50.97 101 SER A N 1
ATOM 807 C CA . SER A 1 101 ? -1.473 16.925 -1.511 1.00 50.97 101 SER A CA 1
ATOM 808 C C . SER A 1 101 ? -0.158 16.183 -1.709 1.00 50.97 101 SER A C 1
ATOM 810 O O . SER A 1 101 ? -0.064 15.181 -2.420 1.00 50.97 101 SER A O 1
ATOM 812 N N . VAL A 1 102 ? 0.909 16.726 -1.136 1.00 51.00 102 VAL A N 1
ATOM 813 C CA . VAL A 1 102 ? 2.238 16.146 -1.259 1.00 51.00 102 VAL A CA 1
ATOM 814 C C . VAL A 1 102 ? 2.447 15.066 -0.195 1.00 51.00 102 VAL A C 1
ATOM 816 O O . VAL A 1 102 ? 2.990 15.344 0.866 1.00 51.00 102 VAL A O 1
ATOM 819 N N . ILE A 1 103 ? 2.033 13.821 -0.452 1.00 57.75 103 ILE A N 1
ATOM 820 C CA . ILE A 1 103 ? 2.346 12.713 0.465 1.00 57.75 103 ILE A CA 1
ATOM 821 C C . ILE A 1 103 ? 3.794 12.257 0.242 1.00 57.75 103 ILE A C 1
ATOM 823 O O . ILE A 1 103 ? 4.137 11.685 -0.796 1.00 57.75 103 ILE A O 1
ATOM 827 N N . PHE A 1 104 ? 4.647 12.493 1.239 1.00 56.69 104 PHE A N 1
ATOM 828 C CA . PHE A 1 104 ? 5.960 11.861 1.346 1.00 56.69 104 PHE A CA 1
ATOM 829 C C . PHE A 1 104 ? 5.846 10.623 2.237 1.00 56.69 104 PHE A C 1
ATOM 831 O O . PHE A 1 104 ? 5.512 10.761 3.406 1.00 56.69 104 PHE A O 1
ATOM 838 N N . MET A 1 105 ? 6.159 9.437 1.703 1.00 66.06 105 MET A N 1
ATOM 839 C CA . MET A 1 105 ? 6.236 8.179 2.463 1.00 66.06 105 MET A CA 1
ATOM 840 C C . MET A 1 105 ? 7.686 7.677 2.533 1.00 66.06 105 MET A C 1
ATOM 842 O O . MET A 1 105 ? 8.081 6.674 1.945 1.00 66.06 105 MET A O 1
ATOM 846 N N . THR A 1 106 ? 8.517 8.438 3.230 1.00 63.12 106 THR A N 1
ATOM 847 C CA . THR A 1 106 ? 9.886 8.076 3.616 1.00 63.12 106 THR A CA 1
ATOM 848 C C . THR A 1 106 ? 9.903 7.106 4.805 1.00 63.12 106 THR A C 1
ATOM 850 O O . THR A 1 106 ? 8.883 6.890 5.459 1.00 63.12 106 THR A O 1
ATOM 853 N N . TYR A 1 107 ? 11.079 6.563 5.141 1.00 58.56 107 TYR A N 1
ATOM 854 C CA . TYR A 1 107 ? 11.285 5.759 6.357 1.00 58.56 107 TYR A CA 1
ATOM 855 C C . TYR A 1 107 ? 10.715 6.434 7.619 1.00 58.56 107 TYR A C 1
ATOM 857 O O . TYR A 1 107 ? 10.058 5.789 8.430 1.00 58.56 107 TYR A O 1
ATOM 865 N N . GLU A 1 108 ? 10.930 7.743 7.768 1.00 64.94 108 GLU A N 1
ATOM 866 C CA . GLU A 1 108 ? 10.490 8.502 8.945 1.00 64.94 108 GLU A CA 1
ATOM 867 C C . GLU A 1 108 ? 8.969 8.699 8.970 1.00 64.94 108 GLU A C 1
ATOM 869 O O . GLU A 1 108 ? 8.353 8.599 10.020 1.00 64.94 108 GLU A O 1
ATOM 874 N N . THR A 1 109 ? 8.340 8.923 7.817 1.00 68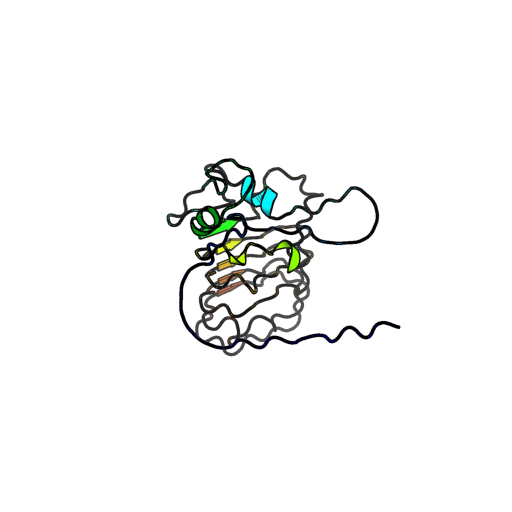.25 109 THR A N 1
ATOM 875 C CA . THR A 1 109 ? 6.889 9.195 7.722 1.00 68.25 109 THR A CA 1
ATOM 876 C C . THR A 1 109 ? 6.026 7.937 7.669 1.00 68.25 109 THR A C 1
ATOM 878 O O . THR A 1 109 ? 4.828 8.010 7.920 1.00 68.25 109 THR A O 1
ATOM 881 N N . THR A 1 110 ? 6.628 6.784 7.371 1.00 70.06 110 THR A N 1
ATOM 882 C CA . THR A 1 110 ? 5.989 5.456 7.432 1.00 70.06 110 THR A CA 1
ATOM 883 C C . THR A 1 110 ? 6.213 4.751 8.770 1.00 70.06 110 THR A C 1
ATOM 885 O O . THR A 1 110 ? 5.671 3.668 8.999 1.00 70.06 110 THR A O 1
ATOM 888 N N . GLU A 1 111 ? 6.987 5.361 9.673 1.00 76.00 111 GLU A N 1
ATOM 889 C CA . GLU A 1 111 ? 7.088 4.930 11.063 1.00 76.00 111 GLU A CA 1
ATOM 890 C C . GLU A 1 111 ? 5.691 4.880 11.692 1.00 76.00 111 GLU A C 1
ATOM 892 O O . GLU A 1 111 ? 4.910 5.824 11.589 1.00 76.00 111 GLU A O 1
ATOM 897 N N . GLY A 1 112 ? 5.374 3.746 12.307 1.00 82.38 112 GLY A N 1
ATOM 898 C CA . GLY A 1 112 ? 4.059 3.426 12.842 1.00 82.38 112 GLY A CA 1
ATOM 899 C C . GLY A 1 112 ? 3.297 2.393 12.006 1.00 82.38 112 GLY A C 1
ATOM 900 O O . GLY A 1 112 ? 2.577 1.569 12.573 1.00 82.38 112 GLY A O 1
ATOM 901 N N . LEU A 1 113 ? 3.508 2.327 10.683 1.00 86.69 113 LEU A N 1
ATOM 902 C CA . LEU A 1 113 ? 2.823 1.328 9.847 1.00 86.69 113 LEU A CA 1
ATOM 903 C C . LEU A 1 113 ? 3.241 -0.113 10.176 1.00 86.69 113 LEU A C 1
ATOM 905 O O . LEU A 1 113 ? 2.463 -1.041 9.969 1.00 86.69 113 LEU A O 1
ATOM 909 N N . GLN A 1 114 ? 4.421 -0.323 10.771 1.00 86.75 114 GLN A N 1
ATOM 910 C CA . GLN A 1 114 ? 4.865 -1.655 11.194 1.00 86.75 114 GLN A CA 1
ATOM 911 C C . GLN A 1 114 ? 3.974 -2.299 12.267 1.00 86.75 114 GLN A C 1
ATOM 913 O O . GLN A 1 114 ? 4.128 -3.493 12.536 1.00 86.75 114 GLN A O 1
ATOM 918 N N . TYR A 1 115 ? 3.094 -1.533 12.919 1.00 91.31 115 TYR A N 1
ATOM 919 C CA . TYR A 1 115 ? 2.176 -2.035 13.943 1.00 91.31 115 TYR A CA 1
ATOM 920 C C . TYR A 1 115 ? 0.849 -2.552 13.371 1.00 91.31 115 TYR A C 1
ATOM 922 O O . TYR A 1 115 ? 0.115 -3.238 14.079 1.00 91.31 115 TYR A O 1
ATOM 930 N N . PHE A 1 116 ? 0.585 -2.339 12.079 1.00 94.56 116 PHE A N 1
ATOM 931 C CA . PHE A 1 116 ? -0.564 -2.893 11.361 1.00 94.56 116 PHE A CA 1
ATOM 932 C C . PHE A 1 116 ? -0.294 -4.360 10.989 1.00 94.56 116 PHE A C 1
ATOM 934 O O . PHE A 1 116 ? -0.165 -4.723 9.823 1.00 94.56 116 PHE A O 1
ATOM 941 N N . LYS A 1 117 ? -0.135 -5.228 11.996 1.00 94.88 117 LYS A N 1
ATOM 942 C CA . LYS A 1 117 ? 0.360 -6.611 11.822 1.00 94.88 117 LYS A CA 1
ATOM 943 C C . LYS A 1 117 ? -0.558 -7.527 11.009 1.00 94.88 117 LYS A C 1
ATOM 945 O O . LYS A 1 117 ? -0.105 -8.578 10.561 1.00 94.88 117 LYS A O 1
ATOM 950 N N . ASN A 1 118 ? -1.818 -7.138 10.827 1.00 97.44 118 ASN A N 1
ATOM 951 C CA . ASN A 1 118 ? -2.786 -7.864 10.009 1.00 97.44 118 ASN A CA 1
ATOM 952 C C . ASN A 1 118 ? -2.953 -7.269 8.604 1.00 97.44 118 ASN A C 1
ATOM 954 O O . ASN A 1 118 ? -3.704 -7.827 7.809 1.00 97.44 118 ASN A O 1
ATOM 958 N N . LEU A 1 119 ? -2.223 -6.200 8.263 1.00 97.94 119 LEU A N 1
ATOM 959 C CA . LEU A 1 119 ? -2.314 -5.546 6.963 1.00 97.94 119 LEU A CA 1
ATOM 960 C C . LEU A 1 119 ? -1.927 -6.509 5.840 1.00 97.94 119 LEU A C 1
ATOM 962 O O . LEU A 1 119 ? -0.798 -7.003 5.791 1.00 97.94 119 LEU A O 1
ATOM 966 N N . LYS A 1 120 ? -2.865 -6.757 4.930 1.00 98.38 120 LYS A N 1
ATOM 967 C CA . LYS A 1 120 ? -2.722 -7.632 3.763 1.00 98.38 120 LYS A CA 1
ATOM 968 C C . LYS A 1 120 ? -2.571 -6.863 2.471 1.00 98.38 120 LYS A C 1
ATOM 970 O O . LYS A 1 120 ? -1.902 -7.347 1.564 1.00 98.38 120 LYS A O 1
ATOM 975 N N . LYS A 1 121 ? -3.146 -5.671 2.381 1.00 98.00 121 LYS A N 1
ATOM 976 C CA . LYS A 1 121 ? -3.082 -4.873 1.165 1.00 98.00 121 LYS A CA 1
ATOM 977 C C . LYS A 1 121 ? -2.786 -3.418 1.483 1.00 98.00 121 LYS A C 1
ATOM 979 O O . LYS A 1 121 ? -3.404 -2.832 2.368 1.00 98.00 121 LYS A O 1
ATOM 984 N N . PHE A 1 122 ? -1.813 -2.867 0.767 1.00 94.44 122 PHE A N 1
ATOM 985 C CA . PHE A 1 122 ? -1.420 -1.470 0.879 1.00 94.44 122 PHE A CA 1
ATOM 986 C C . PHE A 1 122 ? -1.471 -0.811 -0.497 1.00 94.44 122 PHE A C 1
ATOM 988 O O . PHE A 1 122 ? -0.760 -1.224 -1.417 1.00 94.44 122 PHE A O 1
ATOM 995 N N . VAL A 1 123 ? -2.334 0.192 -0.637 1.00 91.25 123 VAL A N 1
ATOM 996 C CA . VAL A 1 123 ? -2.553 0.943 -1.876 1.00 91.25 123 VAL A CA 1
ATOM 997 C C . VAL A 1 123 ? -2.199 2.398 -1.639 1.00 91.25 123 VAL A C 1
ATOM 999 O O . VAL A 1 123 ? -2.633 3.010 -0.668 1.00 91.25 123 VAL A O 1
ATOM 1002 N N . CYS A 1 124 ? -1.387 2.954 -2.526 1.00 84.00 124 CYS A N 1
ATOM 1003 C CA . CYS A 1 124 ? -0.941 4.344 -2.497 1.00 84.00 124 CYS A CA 1
ATOM 1004 C C . CYS A 1 124 ? -0.900 4.932 -3.914 1.00 84.00 124 CYS A C 1
ATOM 1006 O O . CYS A 1 124 ? 0.000 5.710 -4.248 1.00 84.00 124 CYS A O 1
ATOM 1008 N N . ASP A 1 125 ? -1.864 4.540 -4.744 1.00 84.50 125 ASP A N 1
ATOM 1009 C CA . ASP A 1 125 ? -1.942 4.918 -6.151 1.00 84.50 125 ASP A CA 1
ATOM 1010 C C . ASP A 1 125 ? -2.216 6.420 -6.349 1.00 84.50 125 ASP A C 1
ATOM 1012 O O . ASP A 1 125 ? -2.792 7.088 -5.495 1.00 84.50 125 ASP A O 1
ATOM 1016 N N . VAL A 1 126 ? -1.798 6.954 -7.502 1.00 68.12 126 VAL A N 1
ATOM 1017 C CA . VAL A 1 126 ? -2.102 8.308 -8.014 1.00 68.12 126 VAL A CA 1
ATOM 1018 C C . VAL A 1 126 ? -1.699 9.442 -7.056 1.00 68.12 126 VAL A C 1
ATOM 1020 O O . VAL A 1 126 ? -2.139 10.585 -7.161 1.00 68.12 126 VAL A O 1
ATOM 1023 N N . ASN A 1 127 ? -0.755 9.173 -6.157 1.00 65.06 127 ASN A N 1
ATOM 1024 C CA . ASN A 1 127 ? -0.167 10.202 -5.314 1.00 65.06 127 ASN A CA 1
ATOM 1025 C C . ASN A 1 127 ? 0.836 11.037 -6.131 1.00 65.06 127 ASN A C 1
ATOM 1027 O O . ASN A 1 127 ? 2.012 10.693 -6.250 1.00 65.06 127 ASN A O 1
ATOM 1031 N N . PHE A 1 128 ? 0.371 12.162 -6.697 1.00 55.75 128 PHE A N 1
ATOM 1032 C CA . PHE A 1 128 ? 1.092 13.056 -7.634 1.00 55.75 128 PHE A CA 1
ATOM 1033 C C . PHE A 1 128 ? 2.427 13.638 -7.126 1.00 55.75 128 PHE A C 1
ATOM 1035 O O . PHE A 1 128 ? 3.150 14.326 -7.864 1.00 55.75 128 PHE A O 1
ATOM 1042 N N . ALA A 1 129 ? 2.760 13.407 -5.860 1.00 58.81 129 ALA A N 1
ATOM 1043 C CA . ALA A 1 129 ? 4.007 13.833 -5.248 1.00 58.81 129 ALA A CA 1
ATOM 1044 C C . ALA A 1 129 ? 4.771 12.707 -4.541 1.00 58.81 129 ALA A C 1
ATOM 1046 O O . ALA A 1 129 ? 5.736 12.991 -3.833 1.00 58.81 129 ALA A O 1
ATOM 1047 N N . LEU A 1 130 ? 4.381 11.449 -4.761 1.00 64.31 130 LEU A N 1
ATOM 1048 C CA . LEU A 1 130 ? 5.028 10.312 -4.134 1.00 64.31 130 LEU A CA 1
ATOM 1049 C C . LEU A 1 130 ? 6.456 10.162 -4.659 1.00 64.31 130 LEU A C 1
ATOM 1051 O O . LEU A 1 130 ? 6.693 9.711 -5.780 1.00 64.31 130 LEU A O 1
ATOM 1055 N N . TYR A 1 131 ? 7.418 10.606 -3.854 1.00 66.94 131 TYR A N 1
ATOM 1056 C CA . TYR A 1 131 ? 8.833 10.580 -4.217 1.00 66.94 131 TYR A CA 1
ATOM 1057 C C . TYR A 1 131 ? 9.527 9.289 -3.788 1.00 66.94 131 TYR A C 1
ATOM 1059 O O . TYR A 1 131 ? 10.461 8.852 -4.460 1.00 66.94 131 TYR A O 1
ATOM 1067 N N . ALA A 1 132 ? 9.080 8.708 -2.673 1.00 72.19 132 ALA A N 1
ATOM 1068 C CA . ALA A 1 132 ? 9.572 7.471 -2.089 1.00 72.19 132 ALA A CA 1
ATOM 1069 C C . ALA A 1 132 ? 8.438 6.752 -1.347 1.00 72.19 132 ALA A C 1
ATOM 1071 O O . ALA A 1 132 ? 7.517 7.413 -0.865 1.00 72.19 132 ALA A O 1
ATOM 1072 N N . VAL A 1 133 ? 8.537 5.426 -1.267 1.00 78.94 133 VAL A N 1
ATOM 1073 C CA . VAL A 1 133 ? 7.691 4.547 -0.455 1.00 78.94 133 VAL A CA 1
ATOM 1074 C C . VAL A 1 133 ? 8.599 3.562 0.261 1.00 78.94 133 VAL A C 1
ATOM 1076 O O . VAL A 1 133 ? 9.263 2.749 -0.384 1.00 78.94 133 VAL A O 1
ATOM 1079 N N . ASP A 1 134 ? 8.640 3.615 1.583 1.00 83.06 134 ASP A N 1
ATOM 1080 C CA . ASP A 1 134 ? 9.287 2.574 2.373 1.00 83.06 134 ASP A CA 1
ATOM 1081 C C . ASP A 1 134 ? 8.240 1.578 2.873 1.00 83.06 134 ASP A C 1
ATOM 1083 O O . ASP A 1 134 ? 7.451 1.880 3.764 1.00 83.06 134 ASP A O 1
ATOM 1087 N N . VAL A 1 135 ? 8.222 0.389 2.269 1.00 87.94 135 VAL A N 1
ATOM 1088 C CA . VAL A 1 135 ? 7.359 -0.716 2.702 1.00 87.94 135 VAL A CA 1
ATOM 1089 C C . VAL A 1 135 ? 8.131 -1.766 3.485 1.00 87.94 135 VAL A C 1
ATOM 1091 O O . VAL A 1 135 ? 7.550 -2.776 3.855 1.00 87.94 135 VAL A O 1
ATOM 1094 N N . SER A 1 136 ? 9.416 -1.556 3.781 1.00 88.75 136 SER A N 1
ATOM 1095 C CA . SER A 1 136 ? 10.316 -2.608 4.272 1.00 88.75 136 SER A CA 1
ATOM 1096 C C . SER A 1 136 ? 9.905 -3.266 5.586 1.00 88.75 136 SER A C 1
ATOM 1098 O O . SER A 1 136 ? 10.374 -4.359 5.897 1.00 88.75 136 SER A O 1
ATOM 1100 N N . ARG A 1 137 ? 9.006 -2.621 6.334 1.00 88.25 137 ARG A N 1
ATOM 1101 C CA . ARG A 1 137 ? 8.501 -3.065 7.639 1.00 88.25 137 ARG A CA 1
ATOM 1102 C C . ARG A 1 137 ? 7.057 -3.570 7.602 1.00 88.25 137 ARG A C 1
ATOM 1104 O O . ARG A 1 137 ? 6.506 -3.931 8.641 1.00 88.25 137 ARG A O 1
ATOM 1111 N N . LEU A 1 138 ? 6.445 -3.617 6.418 1.00 91.62 138 LEU A N 1
ATOM 1112 C CA . LEU A 1 138 ? 5.111 -4.174 6.194 1.00 91.62 138 LEU A CA 1
ATOM 1113 C C . LEU A 1 138 ? 5.225 -5.682 5.938 1.00 91.62 138 LEU A C 1
ATOM 1115 O O . LEU A 1 138 ? 5.066 -6.170 4.826 1.00 91.62 138 LEU A O 1
ATOM 1119 N N . GLU A 1 139 ? 5.580 -6.438 6.971 1.00 90.69 139 GLU A N 1
ATOM 1120 C CA . GLU A 1 139 ? 5.956 -7.855 6.838 1.00 90.69 139 GLU A CA 1
ATOM 1121 C C . GLU A 1 139 ? 4.780 -8.774 6.454 1.00 90.69 139 GLU A C 1
ATOM 1123 O O . GLU A 1 139 ? 4.999 -9.873 5.945 1.00 90.69 139 GLU A O 1
ATOM 1128 N N . SER A 1 140 ? 3.537 -8.339 6.691 1.00 95.12 140 SER A N 1
ATOM 1129 C CA . SER A 1 140 ? 2.316 -9.137 6.513 1.00 95.12 140 SER A CA 1
ATOM 1130 C C . SER A 1 140 ? 1.621 -8.964 5.160 1.00 95.12 140 SER A C 1
ATOM 1132 O O . SER A 1 140 ? 0.677 -9.715 4.889 1.00 95.12 140 SER A O 1
ATOM 1134 N N . ILE A 1 141 ? 2.054 -7.997 4.339 1.00 97.19 141 ILE A N 1
ATOM 1135 C CA . ILE A 1 141 ? 1.347 -7.635 3.104 1.00 97.19 141 ILE A CA 1
ATOM 1136 C C . ILE A 1 141 ? 1.435 -8.743 2.056 1.00 97.19 141 ILE A C 1
ATOM 1138 O O . ILE A 1 141 ? 2.463 -9.394 1.872 1.00 97.19 141 ILE A O 1
ATOM 1142 N N . GLU A 1 142 ? 0.329 -8.915 1.349 1.00 98.31 142 GLU A N 1
ATOM 1143 C CA . GLU A 1 142 ? 0.127 -9.842 0.240 1.00 98.31 142 GLU A CA 1
ATOM 1144 C C . GLU A 1 142 ? -0.024 -9.096 -1.090 1.00 98.31 142 GLU A C 1
ATOM 1146 O O . GLU A 1 142 ? 0.337 -9.632 -2.142 1.00 98.31 142 GLU A O 1
ATOM 1151 N N . GLU A 1 143 ? -0.485 -7.842 -1.043 1.00 98.12 143 GLU A N 1
ATOM 1152 C CA . GLU A 1 143 ? -0.640 -6.969 -2.203 1.00 98.12 143 GLU A CA 1
ATOM 1153 C C . GLU A 1 143 ? -0.092 -5.562 -1.930 1.00 98.12 143 GLU A C 1
ATOM 1155 O O . GLU A 1 143 ? -0.398 -4.942 -0.908 1.00 98.12 143 GLU A O 1
ATOM 1160 N N . LEU A 1 144 ? 0.691 -5.046 -2.877 1.00 95.31 144 LEU A N 1
ATOM 1161 C CA . LEU A 1 144 ? 1.186 -3.672 -2.893 1.00 95.31 144 LEU A CA 1
ATOM 1162 C C . LEU A 1 144 ? 0.793 -2.995 -4.206 1.00 95.31 144 LEU A C 1
ATOM 1164 O O . LEU A 1 144 ? 1.101 -3.516 -5.279 1.00 95.31 144 LEU A O 1
ATOM 1168 N N . SER A 1 145 ? 0.196 -1.809 -4.118 1.00 93.12 145 SER A N 1
ATOM 1169 C CA . SER A 1 145 ? -0.051 -0.943 -5.270 1.00 93.12 145 SER A CA 1
ATOM 1170 C C . SER A 1 145 ? 0.486 0.460 -5.007 1.00 93.12 145 SER A C 1
ATOM 1172 O O . SER A 1 145 ? 0.155 1.088 -4.001 1.00 93.12 145 SER A O 1
ATOM 1174 N N . VAL A 1 146 ? 1.366 0.928 -5.888 1.00 88.06 146 VAL A N 1
ATOM 1175 C CA . VAL A 1 146 ? 1.941 2.285 -5.884 1.00 88.06 146 VAL A CA 1
ATOM 1176 C C . VAL A 1 146 ? 1.921 2.865 -7.305 1.00 88.06 146 VAL A C 1
ATOM 1178 O O . VAL A 1 146 ? 2.892 3.468 -7.770 1.00 88.06 146 VAL A O 1
ATOM 1181 N N . SER A 1 147 ? 0.837 2.623 -8.040 1.00 87.31 147 SER A N 1
ATOM 1182 C CA . SER A 1 147 ? 0.667 2.997 -9.445 1.00 87.31 147 SER A CA 1
ATOM 1183 C C . SER A 1 147 ? 0.443 4.502 -9.632 1.00 87.31 147 SER A C 1
ATOM 1185 O O . SER A 1 147 ? -0.043 5.197 -8.745 1.00 87.31 147 SER A O 1
ATOM 1187 N N . GLY A 1 148 ? 0.793 5.041 -10.800 1.00 77.75 148 GLY A N 1
ATOM 1188 C CA . GLY A 1 148 ? 0.397 6.394 -11.204 1.00 77.75 148 GLY A CA 1
ATOM 1189 C C . GLY A 1 148 ? 1.045 7.524 -10.398 1.00 77.75 148 GLY A C 1
ATOM 1190 O O . GLY A 1 148 ? 0.527 8.636 -10.374 1.00 77.75 148 GLY A O 1
ATOM 1191 N N . GLY A 1 149 ? 2.181 7.281 -9.740 1.00 64.19 149 GLY A N 1
ATOM 1192 C CA . GLY A 1 149 ? 2.872 8.297 -8.948 1.00 64.19 149 GLY A CA 1
ATOM 1193 C C . GLY A 1 149 ? 3.512 9.412 -9.783 1.00 64.19 149 GLY A C 1
ATOM 1194 O O . GLY A 1 149 ? 3.841 10.450 -9.217 1.00 64.19 149 GLY A O 1
ATOM 1195 N N . TYR A 1 150 ? 3.721 9.226 -11.101 1.00 67.44 150 TYR A N 1
ATOM 1196 C CA . TYR A 1 150 ? 4.382 10.102 -12.107 1.00 67.44 150 TYR A CA 1
ATOM 1197 C C . TYR A 1 150 ? 5.720 10.784 -11.709 1.00 67.44 150 TYR A C 1
ATOM 1199 O O . TYR A 1 150 ? 6.409 11.346 -12.563 1.00 67.44 150 TYR A O 1
ATOM 1207 N N . LYS A 1 151 ? 6.122 10.775 -10.438 1.00 65.50 151 LYS A N 1
ATOM 1208 C CA . LYS A 1 151 ? 7.321 11.356 -9.822 1.00 65.50 151 LYS A CA 1
ATOM 1209 C C . LYS A 1 151 ? 8.079 10.325 -8.981 1.00 65.50 151 LYS A C 1
ATOM 1211 O O . LYS A 1 151 ? 9.176 10.641 -8.534 1.00 65.50 151 LYS A O 1
ATOM 1216 N N . LEU A 1 152 ? 7.552 9.112 -8.813 1.00 66.06 152 LEU A N 1
ATOM 1217 C CA . LEU A 1 152 ? 8.257 8.026 -8.145 1.00 66.06 152 LEU A CA 1
ATOM 1218 C C . LEU A 1 152 ? 9.393 7.523 -9.053 1.00 66.06 152 LEU A C 1
ATOM 1220 O O . LEU A 1 152 ? 9.154 6.979 -10.136 1.00 66.06 152 LEU A O 1
ATOM 1224 N N . TYR A 1 153 ? 10.637 7.755 -8.626 1.00 62.47 153 TYR A N 1
ATOM 1225 C CA . TYR A 1 153 ? 11.863 7.358 -9.327 1.00 62.47 153 TYR A CA 1
ATOM 1226 C C . TYR A 1 153 ? 12.618 6.309 -8.499 1.00 62.47 153 TYR A C 1
ATOM 1228 O O . TYR A 1 153 ? 13.409 6.683 -7.642 1.00 62.47 153 TYR A O 1
ATOM 1236 N N . ASN A 1 154 ? 12.391 5.010 -8.729 1.00 62.28 154 ASN A N 1
ATOM 1237 C CA . ASN A 1 154 ? 13.100 3.880 -8.078 1.00 62.28 154 ASN A CA 1
ATOM 1238 C C . ASN A 1 154 ? 13.150 3.870 -6.536 1.00 62.28 154 ASN A C 1
ATOM 1240 O O . ASN A 1 154 ? 13.881 3.072 -5.948 1.00 62.28 154 ASN A O 1
ATOM 1244 N N . ASN A 1 155 ? 12.400 4.730 -5.857 1.00 69.75 155 ASN A N 1
ATOM 1245 C CA . ASN A 1 155 ? 12.478 4.877 -4.408 1.00 69.75 155 ASN A CA 1
ATOM 1246 C C . ASN A 1 155 ? 11.387 4.066 -3.712 1.00 69.75 155 ASN A C 1
ATOM 1248 O O . ASN A 1 155 ? 10.740 4.565 -2.798 1.00 69.75 155 ASN A O 1
ATOM 1252 N N . VAL A 1 156 ? 11.172 2.825 -4.146 1.00 80.19 156 VAL A N 1
ATOM 1253 C CA . VAL A 1 156 ? 10.456 1.856 -3.315 1.00 80.19 156 VAL A CA 1
ATOM 1254 C C . VAL A 1 156 ? 11.500 1.037 -2.574 1.00 80.19 156 VAL A C 1
ATOM 1256 O O . VAL A 1 156 ? 12.414 0.462 -3.178 1.00 80.19 156 VAL A O 1
ATOM 1259 N N . VAL A 1 157 ? 11.427 1.067 -1.250 1.00 84.75 157 VAL A N 1
ATOM 1260 C CA . VAL A 1 157 ? 12.309 0.300 -0.374 1.00 84.75 157 VAL A CA 1
ATOM 1261 C C . VAL A 1 157 ? 11.549 -0.943 0.054 1.00 84.75 157 VAL A C 1
ATOM 1263 O O . VAL A 1 157 ? 10.590 -0.865 0.818 1.00 84.75 157 VAL A O 1
ATOM 1266 N N . PHE A 1 158 ? 11.976 -2.082 -0.480 1.00 87.38 158 PHE A N 1
ATOM 1267 C CA . PHE A 1 158 ? 11.479 -3.393 -0.087 1.00 87.38 158 PHE A CA 1
ATOM 1268 C C . PHE A 1 158 ? 12.349 -3.966 1.032 1.00 87.38 158 PHE A C 1
ATOM 1270 O O . PHE A 1 158 ? 13.576 -3.850 0.995 1.00 87.38 158 PHE A O 1
ATOM 1277 N N . GLY A 1 159 ? 11.701 -4.604 2.002 1.00 90.56 159 GLY A N 1
ATOM 1278 C CA . GLY A 1 159 ? 12.327 -5.484 2.983 1.00 90.56 159 GLY A CA 1
ATOM 1279 C C . GLY A 1 159 ? 12.190 -6.934 2.531 1.00 90.56 159 GLY A C 1
ATOM 1280 O O . GLY A 1 159 ? 12.058 -7.205 1.339 1.00 90.56 159 GLY A O 1
ATOM 1281 N N . TYR A 1 160 ? 12.184 -7.870 3.478 1.00 93.62 160 TYR A N 1
ATOM 1282 C CA . TYR A 1 160 ? 11.817 -9.259 3.201 1.00 93.62 160 TYR A CA 1
ATOM 1283 C C . TYR A 1 160 ? 10.296 -9.431 3.325 1.00 93.62 160 TYR A C 1
ATOM 1285 O O . TYR A 1 160 ? 9.745 -9.311 4.417 1.00 93.62 160 TYR A O 1
ATOM 1293 N N . HIS A 1 161 ? 9.621 -9.726 2.213 1.00 95.25 161 HIS A N 1
ATOM 1294 C CA . HIS A 1 161 ? 8.167 -9.875 2.115 1.00 95.25 161 HIS A CA 1
ATOM 1295 C C . HIS A 1 161 ? 7.787 -11.298 1.679 1.00 95.25 161 HIS A C 1
ATOM 1297 O O . HIS A 1 161 ? 7.471 -11.535 0.510 1.00 95.25 161 HIS A O 1
ATOM 1303 N N . PRO A 1 162 ? 7.787 -12.276 2.603 1.00 95.38 162 PRO A N 1
ATOM 1304 C CA . PRO A 1 162 ? 7.525 -13.673 2.263 1.00 95.38 162 PRO A CA 1
ATOM 1305 C C . PRO A 1 162 ? 6.079 -13.937 1.826 1.00 95.38 162 PRO A C 1
ATOM 1307 O O . PRO A 1 162 ? 5.822 -14.974 1.221 1.00 95.38 162 PRO A O 1
ATOM 1310 N N . TYR A 1 163 ? 5.141 -13.034 2.121 1.00 97.19 163 TYR A N 1
ATOM 1311 C CA . TYR A 1 163 ? 3.722 -13.200 1.793 1.00 97.19 163 TYR A CA 1
ATOM 1312 C C . TYR A 1 163 ? 3.262 -12.371 0.590 1.00 97.19 163 TYR A C 1
ATOM 1314 O O . TYR A 1 163 ? 2.151 -12.589 0.112 1.00 97.19 163 TYR A O 1
ATOM 1322 N N . LEU A 1 164 ? 4.099 -11.462 0.081 1.00 97.31 164 LEU A N 1
ATOM 1323 C CA . LEU A 1 164 ? 3.741 -10.558 -1.009 1.00 97.31 164 LEU A CA 1
ATOM 1324 C C . LEU A 1 164 ? 3.657 -11.327 -2.335 1.00 97.31 164 LEU A C 1
ATOM 1326 O O . LEU A 1 164 ? 4.639 -11.900 -2.806 1.00 97.31 164 LEU A O 1
ATOM 1330 N N . LYS A 1 165 ? 2.457 -11.333 -2.922 1.00 97.69 165 LYS A N 1
ATOM 1331 C CA . LYS A 1 165 ? 2.095 -12.072 -4.142 1.00 97.69 165 LYS A CA 1
ATOM 1332 C C . LYS A 1 165 ? 1.875 -11.152 -5.331 1.00 97.69 165 LYS A C 1
ATOM 1334 O O . LYS A 1 165 ? 2.092 -11.567 -6.469 1.00 97.69 165 LYS A O 1
ATOM 1339 N N . LYS A 1 166 ? 1.446 -9.912 -5.093 1.00 97.69 166 LYS A N 1
ATOM 1340 C CA . LYS A 1 166 ? 1.113 -8.967 -6.159 1.00 97.69 166 LYS A CA 1
ATOM 1341 C C . LYS A 1 166 ? 1.754 -7.610 -5.922 1.00 97.69 166 LYS A C 1
ATOM 1343 O O . LYS A 1 166 ? 1.619 -7.035 -4.846 1.00 97.69 166 LYS A O 1
ATOM 1348 N N . ILE A 1 167 ? 2.402 -7.098 -6.962 1.00 95.19 167 ILE A N 1
ATOM 1349 C CA . ILE A 1 167 ? 2.947 -5.743 -7.003 1.00 95.19 167 ILE A CA 1
ATOM 1350 C C . ILE A 1 167 ? 2.416 -5.039 -8.246 1.00 95.19 167 ILE A C 1
ATOM 1352 O O . ILE A 1 167 ? 2.559 -5.551 -9.359 1.00 95.19 167 ILE A O 1
ATOM 1356 N N . ASP A 1 168 ? 1.860 -3.848 -8.054 1.00 93.69 168 ASP A N 1
ATOM 1357 C CA . ASP A 1 168 ? 1.580 -2.895 -9.122 1.00 93.69 168 ASP A CA 1
ATOM 1358 C C . ASP A 1 168 ? 2.393 -1.610 -8.917 1.00 93.69 168 ASP A C 1
ATOM 1360 O O . ASP A 1 168 ? 2.261 -0.900 -7.921 1.00 93.69 168 ASP A O 1
ATOM 1364 N N . ILE A 1 169 ? 3.279 -1.340 -9.871 1.00 90.31 169 ILE A N 1
ATOM 1365 C CA . ILE A 1 169 ? 4.137 -0.152 -9.945 1.00 90.31 169 ILE A CA 1
ATOM 1366 C C . ILE A 1 169 ? 3.949 0.569 -11.288 1.00 90.31 169 ILE A C 1
ATOM 1368 O O . ILE A 1 169 ? 4.844 1.297 -11.732 1.00 90.31 169 ILE A O 1
ATOM 1372 N N . SER A 1 170 ? 2.831 0.341 -11.978 1.00 90.50 170 SER A N 1
ATOM 1373 C CA . SER A 1 170 ? 2.554 0.925 -13.293 1.00 90.50 170 SER A CA 1
ATOM 1374 C C . SER A 1 170 ? 2.477 2.458 -13.271 1.00 90.50 170 SER A C 1
ATOM 1376 O O . SER A 1 170 ? 2.329 3.082 -12.225 1.00 90.50 170 SER A O 1
ATOM 1378 N N . GLY A 1 171 ? 2.641 3.106 -14.427 1.00 86.75 171 GLY A N 1
ATOM 1379 C CA . GLY A 1 171 ? 2.457 4.561 -14.551 1.00 86.75 171 GLY A CA 1
ATOM 1380 C C . GLY A 1 171 ? 3.463 5.412 -13.760 1.00 86.75 171 GLY A C 1
ATOM 1381 O O . GLY A 1 171 ? 3.161 6.542 -13.369 1.00 86.75 171 GLY A O 1
ATOM 1382 N N . ASN A 1 172 ? 4.660 4.880 -13.502 1.00 86.25 172 ASN A N 1
ATOM 1383 C CA . ASN A 1 172 ? 5.717 5.558 -12.751 1.00 86.25 172 ASN A CA 1
ATOM 1384 C C . ASN A 1 172 ? 6.924 5.929 -13.635 1.00 86.25 172 ASN A C 1
ATOM 1386 O O . ASN A 1 172 ? 6.864 5.967 -14.866 1.00 86.25 172 ASN A O 1
ATOM 1390 N N . LYS A 1 173 ? 8.047 6.292 -13.005 1.00 85.62 173 LYS A N 1
ATOM 1391 C CA . LYS A 1 173 ? 9.305 6.635 -13.681 1.00 85.62 173 LYS A CA 1
ATOM 1392 C C . LYS A 1 173 ? 10.460 5.742 -13.227 1.00 85.62 173 LYS A C 1
ATOM 1394 O O . LYS A 1 173 ? 11.597 6.220 -13.150 1.00 85.62 173 LYS A O 1
ATOM 1399 N N . PHE A 1 174 ? 10.184 4.467 -12.939 1.00 85.25 174 PHE A N 1
ATOM 1400 C CA . PHE A 1 174 ? 11.234 3.504 -12.615 1.00 85.25 174 PHE A CA 1
ATOM 1401 C C . PHE A 1 174 ? 12.179 3.348 -13.806 1.00 85.25 174 PHE A C 1
ATOM 1403 O O . PHE A 1 174 ? 11.737 3.307 -14.954 1.00 85.25 174 PHE A O 1
ATOM 1410 N N . SER A 1 175 ? 13.481 3.294 -13.538 1.00 85.38 175 SER A N 1
ATOM 1411 C CA . SER A 1 175 ? 14.503 2.992 -14.542 1.00 85.38 175 SER A CA 1
ATOM 1412 C C . SER A 1 175 ? 15.007 1.557 -14.480 1.00 85.38 175 SER A C 1
ATOM 1414 O O . SER A 1 175 ? 15.608 1.104 -15.452 1.00 85.38 175 SER A O 1
ATOM 1416 N N . ASP A 1 176 ? 14.772 0.863 -13.367 1.00 83.19 176 ASP A N 1
ATOM 1417 C CA . ASP A 1 176 ? 15.121 -0.538 -13.155 1.00 83.19 176 ASP A CA 1
ATOM 1418 C C . ASP A 1 176 ? 14.142 -1.208 -12.177 1.00 83.19 176 ASP A C 1
ATOM 1420 O O . ASP A 1 176 ? 13.386 -0.538 -11.475 1.00 83.19 176 ASP A O 1
ATOM 1424 N N . LEU A 1 177 ? 14.164 -2.542 -12.157 1.00 82.12 177 LEU A N 1
ATOM 1425 C CA . LEU A 1 177 ? 13.391 -3.384 -11.239 1.00 82.12 177 LEU A CA 1
ATOM 1426 C C . LEU A 1 177 ? 14.301 -4.145 -10.262 1.00 82.12 177 LEU A C 1
ATOM 1428 O O . LEU A 1 177 ? 13.847 -5.079 -9.612 1.00 82.12 177 LEU A O 1
ATOM 1432 N N . GLY A 1 178 ? 15.585 -3.777 -10.145 1.00 75.81 178 GLY A N 1
ATOM 1433 C CA . GLY A 1 178 ? 16.604 -4.594 -9.466 1.00 75.81 178 GLY A CA 1
ATOM 1434 C C . GLY A 1 178 ? 16.375 -4.7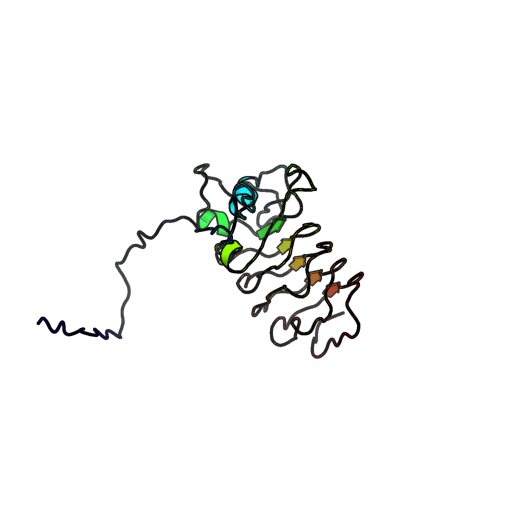83 -7.962 1.00 75.81 178 GLY A C 1
ATOM 1435 O O . GLY A 1 178 ? 17.039 -5.596 -7.330 1.00 75.81 178 GLY A O 1
ATOM 1436 N N . ARG A 1 179 ? 15.426 -4.038 -7.388 1.00 80.38 179 ARG A N 1
ATOM 1437 C CA . ARG A 1 179 ? 14.986 -4.151 -5.992 1.00 80.38 179 ARG A CA 1
ATOM 1438 C C . ARG A 1 179 ? 13.865 -5.167 -5.781 1.00 80.38 179 ARG A C 1
ATOM 1440 O O . ARG A 1 179 ? 13.487 -5.390 -4.639 1.00 80.38 179 ARG A O 1
ATOM 1447 N N . ILE A 1 180 ? 13.313 -5.740 -6.845 1.00 88.19 180 ILE A N 1
ATOM 1448 C CA . ILE A 1 180 ? 12.301 -6.795 -6.795 1.00 88.19 180 ILE A CA 1
ATOM 1449 C C . ILE A 1 180 ? 13.018 -8.089 -7.176 1.00 88.19 180 ILE A C 1
ATOM 1451 O O . ILE A 1 180 ? 13.267 -8.346 -8.352 1.00 88.19 180 ILE A O 1
ATOM 1455 N N . THR A 1 181 ? 13.400 -8.882 -6.177 1.00 89.25 181 THR A N 1
ATOM 1456 C CA . THR A 1 181 ? 14.163 -10.123 -6.355 1.00 89.25 181 THR A CA 1
ATOM 1457 C C . THR A 1 181 ? 13.467 -11.298 -5.673 1.00 89.25 181 THR A C 1
ATOM 1459 O O . THR A 1 181 ? 12.634 -11.149 -4.779 1.00 89.25 181 THR A O 1
ATOM 1462 N N . SER A 1 182 ? 13.814 -12.517 -6.070 1.00 90.44 182 SER A N 1
ATOM 1463 C CA . SER A 1 182 ? 13.320 -13.714 -5.388 1.00 90.44 182 SER A CA 1
ATOM 1464 C C . SER A 1 182 ? 13.885 -13.874 -3.971 1.00 90.44 182 SER A C 1
ATOM 1466 O O . SER A 1 182 ? 13.365 -14.670 -3.197 1.00 90.44 182 SER A O 1
ATOM 1468 N N . GLU A 1 183 ? 14.960 -13.158 -3.624 1.00 90.69 183 GLU A N 1
ATOM 1469 C CA . GLU A 1 183 ? 15.532 -13.173 -2.272 1.00 90.69 183 GLU A CA 1
ATOM 1470 C C . GLU A 1 183 ? 14.668 -12.379 -1.295 1.00 90.69 183 GLU A C 1
ATOM 1472 O O . GLU A 1 183 ? 14.504 -12.784 -0.144 1.00 90.69 183 GLU A O 1
ATOM 1477 N N . ASN A 1 184 ? 14.104 -11.257 -1.750 1.00 91.06 184 ASN A N 1
ATOM 1478 C CA . ASN A 1 184 ? 13.310 -10.385 -0.899 1.00 91.06 184 ASN A CA 1
ATOM 1479 C C . ASN A 1 184 ? 11.797 -10.615 -1.033 1.00 91.06 184 ASN A C 1
ATOM 1481 O O . ASN A 1 184 ? 11.085 -10.429 -0.051 1.00 91.06 184 ASN A O 1
ATOM 1485 N N . ILE A 1 185 ? 11.301 -11.070 -2.188 1.00 94.06 185 ILE A N 1
ATOM 1486 C CA . ILE A 1 185 ? 9.869 -11.306 -2.443 1.00 94.06 185 ILE A CA 1
ATOM 1487 C C . ILE A 1 185 ? 9.670 -12.718 -3.039 1.00 94.06 185 ILE A C 1
ATOM 1489 O O . ILE A 1 185 ? 9.224 -12.879 -4.173 1.00 94.06 185 ILE A O 1
ATOM 1493 N N . PRO A 1 186 ? 10.012 -13.792 -2.305 1.00 93.81 186 PRO A N 1
ATOM 1494 C CA . PRO A 1 186 ? 10.157 -15.142 -2.869 1.00 93.81 186 PRO A CA 1
ATOM 1495 C C . PRO A 1 186 ? 8.880 -15.738 -3.482 1.00 93.81 186 PRO A C 1
ATOM 1497 O O . PRO A 1 186 ? 8.967 -16.665 -4.288 1.00 93.81 186 PRO A O 1
ATOM 1500 N N . ASN A 1 187 ? 7.705 -15.229 -3.103 1.00 95.50 187 ASN A N 1
ATOM 1501 C CA . ASN A 1 187 ? 6.403 -15.764 -3.499 1.00 95.50 187 ASN A CA 1
ATOM 1502 C C . ASN A 1 187 ? 5.621 -14.840 -4.448 1.00 95.50 187 ASN A C 1
ATOM 1504 O O . ASN A 1 187 ? 4.407 -14.983 -4.552 1.00 95.50 187 ASN A O 1
ATOM 1508 N N . LEU A 1 188 ? 6.294 -13.924 -5.157 1.00 96.00 188 LEU A N 1
ATOM 1509 C CA . LEU A 1 188 ? 5.633 -13.047 -6.126 1.00 96.00 188 LEU A CA 1
ATOM 1510 C C . LEU A 1 188 ? 4.977 -13.858 -7.258 1.00 96.00 188 LEU A C 1
ATOM 1512 O O . LEU A 1 188 ? 5.627 -14.677 -7.908 1.00 96.00 188 LEU A O 1
ATOM 1516 N N . GLU A 1 189 ? 3.696 -13.593 -7.505 1.00 96.62 189 GLU A N 1
ATOM 1517 C CA . GLU A 1 189 ? 2.872 -14.243 -8.530 1.00 96.62 189 GLU A CA 1
ATOM 1518 C C . GLU A 1 189 ? 2.514 -13.297 -9.682 1.00 96.62 189 GLU A C 1
ATOM 1520 O O . GLU A 1 189 ? 2.328 -13.746 -10.811 1.00 96.62 189 GLU A O 1
ATOM 1525 N N . SER A 1 190 ? 2.421 -11.990 -9.412 1.00 95.69 190 SER A N 1
ATOM 1526 C CA . SER A 1 190 ? 2.027 -10.969 -10.387 1.00 95.69 190 SER A CA 1
ATOM 1527 C C . SER A 1 190 ? 2.832 -9.685 -10.199 1.00 95.69 190 SER A C 1
ATOM 1529 O O . SER A 1 190 ? 2.804 -9.083 -9.124 1.00 95.69 190 SER A O 1
ATOM 1531 N N . LEU A 1 191 ? 3.476 -9.218 -11.272 1.00 93.62 191 LEU A N 1
ATOM 1532 C CA . LEU A 1 191 ? 4.190 -7.941 -11.318 1.00 93.62 191 LEU A CA 1
ATOM 1533 C C . LEU A 1 191 ? 3.678 -7.088 -12.481 1.00 93.62 191 LEU A C 1
ATOM 1535 O O . LEU A 1 191 ? 3.901 -7.409 -13.646 1.00 93.62 191 LEU A O 1
ATOM 1539 N N . ILE A 1 192 ? 3.020 -5.978 -12.157 1.00 93.06 192 ILE A N 1
ATOM 1540 C CA . ILE A 1 192 ? 2.484 -5.020 -13.125 1.00 93.06 192 ILE A CA 1
ATOM 1541 C C . ILE A 1 192 ? 3.391 -3.789 -13.116 1.00 93.06 192 ILE A C 1
ATOM 1543 O O . ILE A 1 192 ? 3.562 -3.132 -12.092 1.00 93.06 192 ILE A O 1
ATOM 1547 N N . PHE A 1 193 ? 4.010 -3.487 -14.257 1.00 90.69 193 PHE A N 1
ATOM 1548 C CA . PHE A 1 193 ? 5.009 -2.416 -14.378 1.00 90.69 193 PHE A CA 1
ATOM 1549 C C . PHE A 1 193 ? 4.893 -1.618 -15.683 1.00 90.69 193 PHE A C 1
ATOM 1551 O O . PHE A 1 193 ? 5.836 -0.921 -16.072 1.00 90.69 193 PHE A O 1
ATOM 1558 N N . SER A 1 194 ? 3.745 -1.705 -16.361 1.00 89.94 194 SER A N 1
ATOM 1559 C CA . SER A 1 194 ? 3.464 -0.946 -17.583 1.00 89.94 194 SER A CA 1
ATOM 1560 C C . SER A 1 194 ? 3.619 0.560 -17.367 1.00 89.94 194 SER A C 1
ATOM 1562 O O . SER A 1 194 ? 3.543 1.063 -16.248 1.00 89.94 194 SER A O 1
ATOM 1564 N N . ASP A 1 195 ? 3.869 1.297 -18.446 1.00 88.88 195 ASP A N 1
ATOM 1565 C CA . ASP A 1 195 ? 3.946 2.764 -18.430 1.00 88.88 195 ASP A CA 1
ATOM 1566 C C . ASP A 1 195 ? 5.021 3.352 -17.496 1.00 88.88 195 ASP A C 1
ATOM 1568 O O . ASP A 1 195 ? 4.980 4.527 -17.132 1.00 88.88 195 ASP A O 1
ATOM 1572 N N . ASN A 1 196 ? 6.049 2.560 -17.165 1.00 87.62 196 ASN A N 1
ATOM 1573 C CA . ASN A 1 196 ? 7.277 3.062 -16.557 1.00 87.62 196 ASN A CA 1
ATOM 1574 C C . ASN A 1 196 ? 8.184 3.703 -17.613 1.00 87.62 196 ASN A C 1
ATOM 1576 O O . ASN A 1 196 ? 9.041 3.056 -18.214 1.00 87.62 196 ASN A O 1
ATOM 1580 N N . ILE A 1 197 ? 8.024 5.011 -17.824 1.00 84.19 197 ILE A N 1
ATOM 1581 C CA . ILE A 1 197 ? 8.613 5.735 -18.968 1.00 84.19 197 ILE A CA 1
ATOM 1582 C C . ILE A 1 197 ? 10.153 5.790 -18.995 1.00 84.19 197 ILE A C 1
ATOM 1584 O O . ILE A 1 197 ? 10.739 6.230 -19.984 1.00 84.19 197 ILE A O 1
ATOM 1588 N N . LYS A 1 198 ? 10.829 5.415 -17.900 1.00 87.19 198 LYS A N 1
ATOM 1589 C CA . LYS A 1 198 ? 12.298 5.384 -17.804 1.00 87.19 198 LYS A CA 1
ATOM 1590 C C . LYS A 1 198 ? 12.877 3.971 -17.838 1.00 87.19 198 LYS A C 1
ATOM 1592 O O . LYS A 1 198 ? 14.104 3.849 -17.857 1.00 87.19 198 LYS A O 1
ATOM 1597 N N . LEU A 1 199 ? 12.041 2.935 -17.859 1.00 86.31 199 LEU A N 1
ATOM 1598 C CA . LEU A 1 199 ? 12.485 1.551 -17.827 1.00 86.31 199 LEU A CA 1
ATOM 1599 C C . LEU A 1 199 ? 13.072 1.198 -19.195 1.00 86.31 199 LEU A C 1
ATOM 1601 O O . LEU A 1 199 ? 12.372 1.222 -20.204 1.00 86.31 199 LEU A O 1
ATOM 1605 N N . LYS A 1 200 ? 14.382 0.941 -19.243 1.00 80.69 200 LYS A N 1
ATOM 1606 C CA . LYS A 1 200 ? 15.099 0.686 -20.508 1.00 80.69 200 LYS A CA 1
ATOM 1607 C C . LYS A 1 200 ? 15.471 -0.772 -20.696 1.00 80.69 200 LYS A C 1
ATOM 1609 O O . LYS A 1 200 ? 15.383 -1.279 -21.803 1.00 80.69 200 LYS A O 1
ATOM 1614 N N . ASN A 1 201 ? 15.888 -1.416 -19.615 1.00 70.06 201 ASN A N 1
ATOM 1615 C CA . ASN A 1 201 ? 16.223 -2.827 -19.566 1.00 70.06 201 ASN A CA 1
ATOM 1616 C C . ASN A 1 201 ? 15.681 -3.353 -18.244 1.00 70.06 201 ASN A C 1
ATOM 1618 O O . ASN A 1 201 ? 15.929 -2.749 -17.200 1.00 70.06 201 ASN A O 1
ATOM 1622 N N . PHE A 1 202 ? 14.946 -4.453 -18.288 1.00 71.31 202 PHE A N 1
ATOM 1623 C CA . PHE A 1 202 ? 14.523 -5.152 -17.089 1.00 71.31 202 PHE A CA 1
ATOM 1624 C C . PHE A 1 202 ? 14.887 -6.618 -17.232 1.00 71.31 202 PHE A C 1
ATOM 1626 O O . PHE A 1 202 ? 14.795 -7.206 -18.308 1.00 71.31 202 PHE A O 1
ATOM 1633 N N . GLU A 1 203 ? 15.330 -7.186 -16.126 1.00 71.12 203 GLU A N 1
ATOM 1634 C CA . GLU A 1 203 ? 15.609 -8.596 -16.007 1.00 71.12 203 GLU A CA 1
ATOM 1635 C C . GLU A 1 203 ? 14.847 -9.075 -14.783 1.00 71.12 203 GLU A C 1
ATOM 1637 O O . GLU A 1 203 ? 15.050 -8.569 -13.683 1.00 71.12 203 GLU A O 1
ATOM 1642 N N . ILE A 1 204 ? 13.930 -10.010 -15.002 1.00 74.38 204 ILE A N 1
ATOM 1643 C CA . ILE A 1 204 ? 13.203 -10.675 -13.933 1.00 74.38 204 ILE A CA 1
ATOM 1644 C C . ILE A 1 204 ? 13.683 -12.117 -13.962 1.00 74.38 204 ILE A C 1
ATOM 1646 O O . ILE A 1 204 ? 13.384 -12.860 -14.898 1.00 74.38 204 ILE A O 1
ATOM 1650 N N . LYS A 1 205 ? 14.500 -12.484 -12.979 1.00 73.06 205 LYS A N 1
ATOM 1651 C CA . LYS A 1 205 ? 15.027 -13.838 -12.823 1.00 73.06 205 LYS A CA 1
ATOM 1652 C C . LYS A 1 205 ? 14.589 -14.416 -11.489 1.00 73.06 205 LYS A C 1
ATOM 1654 O O . LYS A 1 205 ? 14.254 -13.691 -10.558 1.00 73.06 205 LYS A O 1
ATOM 1659 N N . ASP A 1 206 ? 14.579 -15.741 -11.446 1.00 79.56 206 ASP A N 1
ATOM 1660 C CA . ASP A 1 206 ? 14.495 -16.534 -10.220 1.00 79.56 206 ASP A CA 1
ATOM 1661 C C . ASP A 1 206 ? 13.159 -16.485 -9.449 1.00 79.56 206 ASP A C 1
ATOM 1663 O O . ASP A 1 206 ? 13.034 -17.097 -8.386 1.00 79.56 206 ASP A O 1
ATOM 1667 N N . PHE A 1 207 ? 12.103 -15.890 -10.016 1.00 86.44 207 PHE A N 1
ATOM 1668 C CA . PHE A 1 207 ? 10.740 -16.014 -9.488 1.00 86.44 207 PHE A CA 1
ATOM 1669 C C . PHE A 1 207 ? 10.052 -17.283 -9.994 1.00 86.44 207 PHE A C 1
ATOM 1671 O O . PHE A 1 207 ? 9.689 -17.393 -11.162 1.00 86.44 207 PHE A O 1
ATOM 1678 N N . LYS A 1 208 ? 9.829 -18.244 -9.094 1.00 86.12 208 LYS A N 1
ATOM 1679 C CA . LYS A 1 208 ? 9.221 -19.543 -9.440 1.00 86.12 208 LYS A CA 1
ATOM 1680 C C . LYS A 1 208 ? 7.725 -19.466 -9.748 1.00 86.12 208 LYS A C 1
ATOM 1682 O O . LYS A 1 208 ? 7.227 -20.305 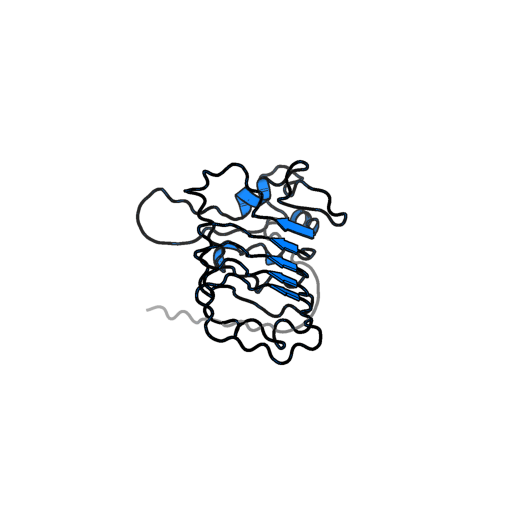-10.491 1.00 86.12 208 LYS A O 1
ATOM 1687 N N . ASN A 1 209 ? 7.027 -18.496 -9.156 1.00 86.88 209 ASN A N 1
ATOM 1688 C CA . ASN A 1 209 ? 5.565 -18.407 -9.191 1.00 86.88 209 ASN A CA 1
ATOM 1689 C C . ASN A 1 209 ? 5.044 -17.265 -10.077 1.00 86.88 209 ASN A C 1
ATOM 1691 O O . ASN A 1 209 ? 3.830 -17.154 -10.247 1.00 86.88 209 ASN A O 1
ATOM 1695 N N . LEU A 1 210 ? 5.936 -16.429 -10.620 1.00 88.88 210 LEU A N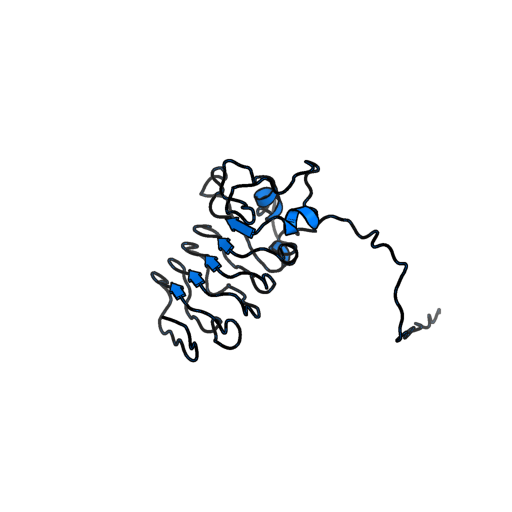 1
ATOM 1696 C CA . LEU A 1 210 ? 5.561 -15.264 -11.414 1.00 88.88 210 LEU A CA 1
ATOM 1697 C C . LEU A 1 210 ? 4.977 -15.704 -12.761 1.00 88.88 210 LEU A C 1
ATOM 1699 O O . LEU A 1 210 ? 5.593 -16.501 -13.473 1.00 88.88 210 LEU A O 1
ATOM 1703 N N . LYS A 1 211 ? 3.786 -15.194 -13.077 1.00 79.44 211 LYS A N 1
ATOM 1704 C CA . LYS A 1 211 ? 3.038 -15.497 -14.304 1.00 79.44 211 LYS A CA 1
ATOM 1705 C C . LYS A 1 211 ? 3.171 -14.399 -15.349 1.00 79.44 211 LYS A C 1
ATOM 1707 O O . LYS A 1 211 ? 3.267 -13.216 -14.956 1.00 79.44 211 LYS A O 1
#

Secondary structure (DSSP, 8-state):
----------------------S-SB---------SSS---PPPHHHHHTT--TTSSSEE-TTS-B--S-SS-SSS-BHHHHHH-SEEETT--TTS-TTT----B-TTTSTTGGG-TT--EEE-TT-TT---EE-TT-TT-SEEE-TT-SS--S-EE----TT--EEE-TTS--S--TT--TTTSTT--EEE-TT-TT-------S-SS--

Sequence (211 aa):
MNAKFYIFLLIVSVGNSLFAQNQEDFIKFYKSPHTGNTEDQFPEIKPILLRANENNNIAKDQFGNSMVIDTNGDGEISYSEALAVYELDFSDVEEYDARQSVIFMTYETTEGLQYFKNLKKFVCDVNFALYAVDVSRLESIEELSVSGGYKLYNNVVFGYHPYLKKIDISGNKFSDLGRITSENIPNLESLIFSDNIKLKNFEIKDFKNLK

Radius of gyration: 20.16 Å; chains: 1; bounding box: 58×48×58 Å